Protein AF-W2TKI2-F1 (afdb_monomer_lite)

InterPro domains:
  IPR017961 DNA polymerase, Y-family, little finger domain [PF11799] (22-71)
  IPR036775 DNA polymerase, Y-family, little finger domain superfamily [G3DSA:3.30.1490.100] (1-73)

Secondary structure (DSSP, 8-state):
-EE-TTS-SSPPSSSSS-SEE--------SS----HHHHHHHHHHHHHHH---GGGB--------S---HHHHHHHHHHHTTTTTS------------------------SSSSGGG-S-----------SPP-BTTB--HHHHHHHHHHHHHS---HHHHHHHHHHHHHHHHTT-HHHHHHHHHHHHHHHHHS-SS-S-THHHHHHHHHHHHHHHHHHHHHSS--HHHHHHHHS--

Organism: Necator americanus (NCBI:txid51031)

Structure (mmCIF, N/CA/C/O backbone):
data_AF-W2TKI2-F1
#
_entry.id   AF-W2TKI2-F1
#
loop_
_atom_site.group_PDB
_atom_site.id
_atom_site.type_symbol
_atom_site.label_atom_id
_atom_site.label_alt_id
_atom_site.label_comp_id
_atom_site.label_asym_id
_atom_site.label_entity_id
_atom_site.label_seq_id
_atom_site.pdbx_PDB_ins_code
_atom_site.Cartn_x
_atom_site.Cartn_y
_atom_site.Cartn_z
_atom_site.occupancy
_atom_site.B_iso_or_equiv
_atom_site.auth_seq_id
_atom_site.auth_comp_id
_atom_site.auth_asym_id
_atom_site.auth_atom_id
_atom_site.pdbx_PDB_model_num
ATOM 1 N N . MET A 1 1 ? -15.477 5.736 18.458 1.00 88.38 1 MET A N 1
ATOM 2 C CA . MET A 1 1 ? -16.761 6.394 18.770 1.00 88.38 1 MET A CA 1
ATOM 3 C C . MET A 1 1 ? -17.830 5.331 18.828 1.00 88.38 1 MET A C 1
ATOM 5 O O . MET A 1 1 ? -17.909 4.513 17.912 1.00 88.38 1 MET A O 1
ATOM 9 N N . ILE A 1 2 ? -18.591 5.316 19.911 1.00 91.56 2 ILE A N 1
ATOM 10 C CA . ILE A 1 2 ? -19.679 4.366 20.155 1.00 91.56 2 ILE A CA 1
ATOM 11 C C . ILE A 1 2 ? -20.928 5.194 20.457 1.00 91.56 2 ILE A C 1
ATOM 13 O O . ILE A 1 2 ? -20.795 6.255 21.056 1.00 91.56 2 ILE A O 1
ATOM 17 N N . ARG A 1 3 ? -22.111 4.765 20.012 1.00 91.50 3 ARG A N 1
ATOM 18 C CA . ARG A 1 3 ? -23.383 5.434 20.319 1.00 91.50 3 ARG A CA 1
ATOM 19 C C . ARG A 1 3 ? -23.512 5.601 21.837 1.00 91.50 3 ARG A C 1
ATOM 21 O O . ARG A 1 3 ? -23.299 4.633 22.566 1.00 91.50 3 ARG A O 1
ATOM 28 N N . SER A 1 4 ? -23.868 6.800 22.294 1.00 90.00 4 SER A N 1
ATOM 29 C CA . SER A 1 4 ? -24.161 7.009 23.714 1.00 90.00 4 SER A CA 1
ATOM 30 C C . SER A 1 4 ? -25.380 6.169 24.136 1.00 90.00 4 SER A C 1
ATOM 32 O O . SER A 1 4 ? -26.324 6.062 23.346 1.00 90.00 4 SER A O 1
ATOM 34 N N . PRO A 1 5 ? -25.409 5.556 25.336 1.00 87.88 5 PRO A N 1
ATOM 35 C CA . PRO A 1 5 ? -26.525 4.716 25.778 1.00 87.88 5 PRO A CA 1
ATOM 36 C C . PRO A 1 5 ? -27.890 5.409 25.702 1.00 87.88 5 PRO A C 1
ATOM 38 O O . PRO A 1 5 ? -28.865 4.763 25.314 1.00 87.88 5 PRO A O 1
ATOM 41 N N . ASP A 1 6 ? -27.923 6.711 25.996 1.00 88.06 6 ASP A N 1
ATOM 42 C CA . ASP A 1 6 ? -29.131 7.545 26.023 1.00 88.06 6 ASP A CA 1
ATOM 43 C C . ASP A 1 6 ? -29.566 8.024 24.627 1.00 88.06 6 ASP A C 1
ATOM 45 O O . ASP A 1 6 ? -30.690 8.494 24.437 1.00 88.06 6 ASP A O 1
ATOM 49 N N . ALA A 1 7 ? -28.698 7.878 23.623 1.00 86.00 7 ALA A N 1
ATOM 50 C CA . ALA A 1 7 ? -28.994 8.280 22.258 1.00 86.00 7 ALA A CA 1
ATOM 51 C C . ALA A 1 7 ? -29.873 7.233 21.549 1.00 86.00 7 ALA A C 1
ATOM 53 O O . ALA A 1 7 ? -29.672 6.032 21.725 1.00 86.00 7 ALA A O 1
ATOM 54 N N . PRO A 1 8 ? -30.817 7.627 20.682 1.00 84.00 8 PRO A N 1
ATOM 55 C CA . PRO A 1 8 ? -31.628 6.671 19.933 1.00 84.00 8 PRO A CA 1
ATOM 56 C C . PRO A 1 8 ? -30.766 5.802 19.003 1.00 84.00 8 PRO A C 1
ATOM 58 O O . PRO A 1 8 ? -29.757 6.257 18.459 1.00 84.00 8 PRO A O 1
ATOM 61 N N . VAL A 1 9 ? -31.184 4.545 18.799 1.00 81.31 9 VAL A N 1
ATOM 62 C CA . VAL A 1 9 ? -30.496 3.590 17.906 1.00 81.31 9 VAL A CA 1
ATOM 63 C C . VAL A 1 9 ? -30.399 4.170 16.491 1.00 81.31 9 VAL A C 1
ATOM 65 O O . VAL A 1 9 ? -29.305 4.315 15.943 1.00 81.31 9 VAL A O 1
ATOM 68 N N . GLU A 1 10 ? -31.540 4.595 15.949 1.00 76.38 10 GLU A N 1
ATOM 69 C CA . GLU A 1 10 ? -31.636 5.314 14.681 1.00 76.38 10 GLU A CA 1
ATOM 70 C C . GLU A 1 10 ? -31.552 6.820 14.934 1.00 76.38 10 GLU A C 1
ATOM 72 O O . GLU A 1 10 ? -32.406 7.413 15.597 1.00 76.38 10 GLU A O 1
ATOM 77 N N . THR A 1 11 ? -30.509 7.459 14.412 1.00 67.56 11 THR A N 1
ATOM 78 C CA . THR A 1 11 ? -30.312 8.898 14.606 1.00 67.56 11 THR A CA 1
ATOM 79 C C . THR A 1 11 ? -31.316 9.693 13.775 1.00 67.56 11 THR A C 1
ATOM 81 O O . THR A 1 11 ? -31.402 9.446 12.566 1.00 67.56 11 THR A O 1
ATOM 84 N N . PRO A 1 12 ? -32.029 10.681 14.351 1.00 65.69 12 PRO A N 1
ATOM 85 C CA . PRO A 1 12 ? -32.879 11.569 13.569 1.00 65.69 12 PRO A CA 1
ATOM 86 C C . PRO A 1 12 ? -32.017 12.262 12.509 1.00 65.69 12 PRO A C 1
ATOM 88 O O . PRO A 1 12 ? -30.938 12.773 12.803 1.00 65.69 12 PRO A O 1
ATOM 91 N N . LYS A 1 13 ? -32.455 12.197 11.249 1.00 62.62 13 LYS A N 1
ATOM 92 C CA . LYS A 1 13 ? -31.688 12.625 10.071 1.00 62.62 13 LYS A CA 1
ATOM 93 C C . LYS A 1 13 ? -31.392 14.133 10.078 1.00 62.62 13 LYS A C 1
ATOM 95 O O . LYS A 1 13 ? -32.054 14.858 9.357 1.00 62.62 13 LYS A O 1
ATOM 100 N N . TYR A 1 14 ? -30.378 14.592 10.812 1.00 49.69 14 TYR A N 1
ATOM 101 C CA . TYR A 1 14 ? -29.720 15.890 10.613 1.00 49.69 14 TYR A CA 1
ATOM 102 C C . TYR A 1 14 ? -28.243 15.806 11.069 1.00 49.69 14 TYR A C 1
ATOM 104 O O . TYR A 1 14 ? -27.961 15.716 12.256 1.00 49.69 14 TYR A O 1
ATOM 112 N N . LEU A 1 15 ? -27.306 15.855 10.105 1.00 55.28 15 LEU A N 1
ATOM 113 C CA . LEU A 1 15 ? -25.848 16.097 10.259 1.00 55.28 15 LEU A CA 1
ATOM 114 C C . LEU A 1 15 ? -24.890 14.973 10.725 1.00 55.28 15 LEU A C 1
ATOM 116 O O . LEU A 1 15 ? -23.732 15.254 11.017 1.00 55.28 15 LEU A O 1
ATOM 120 N N . GLY A 1 16 ? -25.269 13.697 10.646 1.00 68.69 16 GLY A N 1
ATOM 121 C CA . GLY A 1 16 ? -24.286 12.603 10.692 1.00 68.69 16 GLY A CA 1
ATOM 122 C C . GLY A 1 16 ? -23.921 12.101 12.095 1.00 68.69 16 GLY A C 1
ATOM 123 O O . GLY A 1 16 ? -24.082 12.789 13.096 1.00 68.69 16 GLY A O 1
ATOM 124 N N . HIS A 1 17 ? -23.500 10.834 12.129 1.00 73.00 17 HIS A N 1
ATOM 125 C CA . HIS A 1 17 ? -23.075 9.946 13.230 1.00 73.00 17 HIS A CA 1
ATOM 126 C C . HIS A 1 17 ? -23.858 9.874 14.561 1.00 73.00 17 HIS A C 1
ATOM 128 O O . HIS A 1 17 ? -23.753 8.835 15.209 1.00 73.00 17 HIS A O 1
ATOM 134 N N . GLY A 1 18 ? -24.700 10.842 14.934 1.00 81.50 18 GLY A N 1
ATOM 135 C CA . GLY A 1 18 ? -25.415 10.864 16.218 1.00 81.50 18 GLY A CA 1
ATOM 136 C C . GLY A 1 18 ? -24.550 11.223 17.422 1.00 81.50 18 GLY A C 1
ATOM 137 O O . GLY A 1 18 ? -23.349 11.447 17.298 1.00 81.50 18 GLY A O 1
ATOM 138 N N . GLU A 1 19 ? -25.173 11.257 18.599 1.00 86.50 19 GLU A N 1
ATOM 139 C CA . GLU A 1 19 ? -24.467 11.427 19.869 1.00 86.50 19 GLU A CA 1
ATOM 140 C C . GLU A 1 19 ? -23.649 10.170 20.199 1.00 86.50 19 GLU A C 1
ATOM 142 O O . GLU A 1 19 ? -24.153 9.040 20.186 1.00 86.50 19 GLU A O 1
ATOM 147 N N . CYS A 1 20 ? -22.356 10.376 20.441 1.00 89.69 20 CYS A N 1
ATOM 148 C CA . CYS A 1 20 ? -21.377 9.313 20.599 1.00 89.69 20 CYS A CA 1
ATOM 149 C C . CYS A 1 20 ? -20.468 9.571 21.797 1.00 89.69 20 CYS A C 1
ATOM 151 O O . CYS A 1 20 ? -19.973 10.681 21.975 1.00 89.69 20 CYS A O 1
ATOM 153 N N . ASP A 1 21 ? -20.111 8.499 22.494 1.00 90.75 21 ASP A N 1
ATOM 154 C CA . ASP A 1 21 ? -19.038 8.488 23.473 1.00 90.75 21 ASP A CA 1
ATOM 155 C C . ASP A 1 21 ? -17.702 8.105 22.817 1.00 90.75 21 ASP A C 1
ATOM 157 O O . ASP A 1 21 ? -17.602 7.242 21.925 1.00 90.75 21 ASP A O 1
ATOM 161 N N . ALA A 1 22 ? -16.630 8.745 23.279 1.00 91.44 22 ALA A N 1
ATOM 162 C CA . ALA A 1 22 ? -15.270 8.401 22.896 1.00 91.44 22 ALA A CA 1
ATOM 163 C C . ALA A 1 22 ? -14.712 7.338 23.851 1.00 91.44 22 ALA A C 1
ATOM 165 O O . ALA A 1 22 ? -14.571 7.565 25.048 1.00 91.44 22 ALA A O 1
ATOM 166 N N . GLN A 1 23 ? -14.338 6.185 23.301 1.00 91.31 23 GLN A N 1
ATOM 167 C CA . GLN A 1 23 ? -13.584 5.161 24.017 1.00 91.31 23 GLN A CA 1
ATOM 168 C C . GLN A 1 23 ? -12.270 4.903 23.288 1.00 91.31 23 GLN A C 1
ATOM 170 O O . GLN A 1 23 ? -12.242 4.801 22.059 1.00 91.31 23 GLN A O 1
ATOM 175 N N . SER A 1 24 ? -11.184 4.792 24.048 1.00 93.38 24 SER A N 1
ATOM 176 C CA . SER A 1 24 ? -9.850 4.528 23.521 1.00 93.38 24 SER A CA 1
ATOM 177 C C . SER A 1 24 ? -9.118 3.496 24.379 1.00 93.38 24 SER A C 1
ATOM 179 O O . SER A 1 24 ? -9.263 3.433 25.602 1.00 93.38 24 SER A O 1
ATOM 181 N N . LYS A 1 25 ? -8.325 2.652 23.717 1.00 92.75 25 LYS A N 1
ATOM 182 C CA . LYS A 1 25 ? -7.346 1.755 24.335 1.00 92.75 25 LYS A CA 1
ATOM 183 C C . LYS A 1 25 ? -6.049 1.865 23.553 1.00 92.75 25 LYS A C 1
ATOM 185 O O . LYS A 1 25 ? -6.062 2.112 22.350 1.00 92.75 25 LYS A O 1
ATOM 190 N N . SER A 1 26 ? -4.940 1.657 24.240 1.00 93.38 26 SER A N 1
ATOM 191 C CA . SER A 1 26 ? -3.607 1.665 23.652 1.00 93.38 26 SER A CA 1
ATOM 192 C C . SER A 1 26 ? -2.840 0.417 24.075 1.00 93.38 26 SER A C 1
ATOM 194 O O . SER A 1 26 ? -3.121 -0.194 25.108 1.00 93.38 26 SER A O 1
ATOM 196 N N . ALA A 1 27 ? -1.877 0.027 23.247 1.00 91.44 27 ALA A N 1
ATOM 197 C CA . ALA A 1 27 ? -0.881 -0.986 23.557 1.00 91.44 27 ALA A CA 1
ATOM 198 C C . ALA A 1 27 ? 0.496 -0.432 23.196 1.00 91.44 27 ALA A C 1
ATOM 200 O O . ALA A 1 27 ? 0.643 0.285 22.205 1.00 91.44 27 ALA A O 1
ATOM 201 N N . SER A 1 28 ? 1.492 -0.777 24.004 1.00 89.19 28 SER A N 1
ATOM 202 C CA . SER A 1 28 ? 2.891 -0.530 23.676 1.00 89.19 28 SER A CA 1
ATOM 203 C C . SER A 1 28 ? 3.422 -1.686 22.837 1.00 89.19 28 SER A C 1
ATOM 205 O O . SER A 1 28 ? 3.100 -2.843 23.103 1.00 89.19 28 SER A O 1
ATOM 207 N N . LEU A 1 29 ? 4.236 -1.358 21.840 1.00 84.56 29 LEU A N 1
ATOM 208 C CA . LEU A 1 29 ? 5.027 -2.315 21.077 1.00 84.56 29 LEU A CA 1
ATOM 209 C C . LEU A 1 29 ? 6.469 -2.272 21.581 1.00 84.56 29 LEU A C 1
ATOM 211 O O . LEU A 1 29 ? 6.995 -1.184 21.826 1.00 84.56 29 LEU A O 1
ATOM 215 N N . ASP A 1 30 ? 7.100 -3.437 21.710 1.00 81.06 30 ASP A N 1
ATOM 216 C CA . ASP A 1 30 ? 8.477 -3.549 22.212 1.00 81.06 30 ASP A CA 1
ATOM 217 C C . ASP A 1 30 ? 9.501 -2.975 21.227 1.00 81.06 30 ASP A C 1
ATOM 219 O O . ASP A 1 30 ? 10.538 -2.438 21.618 1.00 81.06 30 ASP A O 1
ATOM 223 N N . GLN A 1 31 ? 9.192 -3.061 19.935 1.00 76.50 31 GLN A N 1
ATOM 224 C CA . GLN A 1 31 ? 10.013 -2.545 18.852 1.00 76.50 31 GLN A CA 1
ATOM 225 C C . GLN A 1 31 ? 9.161 -1.715 17.895 1.00 76.50 31 GLN A C 1
ATOM 227 O O . GLN A 1 31 ? 7.973 -1.982 17.693 1.00 76.50 31 GLN A O 1
ATOM 232 N N . ALA A 1 32 ? 9.781 -0.702 17.290 1.00 80.31 32 ALA A N 1
ATOM 233 C CA . ALA A 1 32 ? 9.147 0.017 16.200 1.00 80.31 32 ALA A CA 1
ATOM 234 C C . ALA A 1 32 ? 8.900 -0.940 15.030 1.00 80.31 32 ALA A C 1
ATOM 236 O O . ALA A 1 32 ? 9.767 -1.736 14.679 1.00 80.31 32 ALA A O 1
ATOM 237 N N . THR A 1 33 ? 7.719 -0.856 14.426 1.00 80.25 33 THR A N 1
ATOM 238 C CA . THR A 1 33 ? 7.323 -1.747 13.338 1.00 80.25 33 THR A CA 1
ATOM 239 C C . THR A 1 33 ? 6.626 -0.967 12.236 1.00 80.25 33 THR A C 1
ATOM 241 O O . THR A 1 33 ? 5.873 -0.031 12.505 1.00 80.25 33 THR A O 1
ATOM 244 N N . CYS A 1 34 ? 6.872 -1.371 10.994 1.00 77.69 34 CYS A N 1
ATOM 245 C CA . CYS A 1 34 ? 6.072 -0.993 9.832 1.00 77.69 34 CYS A CA 1
ATOM 246 C C . CYS A 1 34 ? 5.327 -2.201 9.235 1.00 77.69 34 CYS A C 1
ATOM 248 O O . CYS A 1 34 ? 4.711 -2.084 8.177 1.00 77.69 34 CYS A O 1
ATOM 250 N N . SER A 1 35 ? 5.316 -3.342 9.943 1.00 74.56 35 SER A N 1
ATOM 251 C CA . SER A 1 35 ? 4.571 -4.527 9.527 1.00 74.56 35 SER A CA 1
ATOM 252 C C . SER A 1 35 ? 3.071 -4.298 9.665 1.00 74.56 35 SER A C 1
ATOM 254 O O . SER A 1 35 ? 2.545 -4.132 10.771 1.00 74.56 35 SER A O 1
ATOM 256 N N . ALA A 1 36 ? 2.366 -4.342 8.534 1.00 78.50 36 ALA A N 1
ATOM 257 C CA . ALA A 1 36 ? 0.918 -4.178 8.501 1.00 78.50 36 ALA A CA 1
ATOM 258 C C . ALA A 1 36 ? 0.213 -5.280 9.306 1.00 78.50 36 ALA A C 1
ATOM 260 O O . ALA A 1 36 ? -0.779 -5.011 9.980 1.00 78.50 36 ALA A O 1
ATOM 261 N N . GLN A 1 37 ? 0.757 -6.501 9.290 1.00 76.12 37 GLN A N 1
ATOM 262 C CA . GLN A 1 37 ? 0.210 -7.636 10.034 1.00 76.12 37 GLN A CA 1
ATOM 263 C C . GLN A 1 37 ? 0.289 -7.415 11.549 1.00 76.12 37 GLN A C 1
ATOM 265 O O . GLN A 1 37 ? -0.704 -7.613 12.245 1.00 76.12 37 GLN A O 1
ATOM 270 N N . VAL A 1 38 ? 1.436 -6.948 12.058 1.00 81.81 38 VAL A N 1
ATOM 271 C CA . VAL A 1 38 ? 1.616 -6.672 13.494 1.00 81.81 38 VAL A CA 1
ATOM 272 C C . VAL A 1 38 ? 0.696 -5.537 13.945 1.00 81.81 38 VAL A C 1
ATOM 274 O O . VAL A 1 38 ? 0.037 -5.646 14.979 1.00 81.81 38 VAL A O 1
ATOM 277 N N . ILE A 1 39 ? 0.605 -4.462 13.155 1.00 88.88 39 ILE A N 1
ATOM 278 C CA . ILE A 1 39 ? -0.279 -3.327 13.451 1.00 88.88 39 ILE A CA 1
ATOM 279 C C . ILE A 1 39 ? -1.746 -3.778 13.465 1.00 88.88 39 ILE A C 1
ATOM 281 O O . ILE A 1 39 ? -2.482 -3.427 14.388 1.00 88.88 39 ILE A O 1
ATOM 285 N N . ALA A 1 40 ? -2.164 -4.582 12.483 1.00 87.50 40 ALA A N 1
ATOM 286 C CA . ALA A 1 40 ? -3.525 -5.101 12.392 1.00 87.50 40 ALA A CA 1
ATOM 287 C C . ALA A 1 40 ? -3.876 -6.020 13.571 1.00 87.50 40 ALA A C 1
ATOM 289 O O . ALA A 1 40 ? -4.937 -5.858 14.173 1.00 87.50 40 ALA A O 1
ATOM 290 N N . ASP A 1 41 ? -2.982 -6.938 13.944 1.00 87.81 41 ASP A N 1
ATOM 291 C CA . ASP A 1 41 ? -3.189 -7.851 15.071 1.00 87.81 41 ASP A CA 1
ATOM 292 C C . ASP A 1 41 ? -3.333 -7.087 16.397 1.00 87.81 41 ASP A C 1
ATOM 294 O O . ASP A 1 41 ? -4.250 -7.338 17.182 1.00 87.81 41 ASP A O 1
ATOM 298 N N . VAL A 1 42 ? -2.493 -6.074 16.630 1.00 91.81 42 VAL A N 1
ATOM 299 C CA . VAL A 1 42 ? -2.615 -5.223 17.822 1.00 91.81 42 VAL A CA 1
ATOM 300 C C . VAL A 1 42 ? -3.895 -4.394 17.800 1.00 91.81 42 VAL A C 1
ATOM 302 O O . VAL A 1 42 ? -4.584 -4.330 18.820 1.00 91.81 42 VAL A O 1
ATOM 305 N N . ALA A 1 43 ? -4.255 -3.795 16.664 1.00 93.50 43 ALA A N 1
ATOM 306 C CA . ALA A 1 43 ? -5.500 -3.043 16.535 1.00 93.50 43 ALA A CA 1
ATOM 307 C C . ALA A 1 43 ? -6.723 -3.930 16.822 1.00 93.50 43 ALA A C 1
ATOM 309 O O . ALA A 1 43 ? -7.611 -3.529 17.578 1.00 93.50 43 ALA A O 1
ATOM 310 N N . LEU A 1 44 ? -6.737 -5.161 16.304 1.00 94.00 44 LEU A N 1
ATOM 311 C CA . LEU A 1 44 ? -7.814 -6.118 16.538 1.00 94.00 44 LEU A CA 1
ATOM 312 C C . LEU A 1 44 ? -7.867 -6.567 18.004 1.00 94.00 44 LEU A C 1
ATOM 314 O O . LEU A 1 44 ? -8.944 -6.592 18.596 1.00 94.00 44 LEU A O 1
ATOM 318 N N . LYS A 1 45 ? -6.716 -6.841 18.631 1.00 94.12 45 LYS A N 1
ATOM 319 C CA . LYS A 1 45 ? -6.621 -7.140 20.073 1.00 94.12 45 LYS A CA 1
ATOM 320 C C . LYS A 1 45 ? -7.121 -5.988 20.945 1.00 94.12 45 LYS A C 1
ATOM 322 O O . LYS A 1 45 ? -7.727 -6.221 21.988 1.00 94.12 45 LYS A O 1
ATOM 327 N N . LEU A 1 46 ? -6.864 -4.740 20.559 1.00 95.06 46 LEU A N 1
ATOM 328 C CA . LEU A 1 46 ? -7.380 -3.573 21.276 1.00 95.06 46 LEU A CA 1
ATOM 329 C C . LEU A 1 46 ? -8.889 -3.413 21.083 1.00 95.06 46 LEU A C 1
ATOM 331 O O . LEU A 1 46 ? -9.589 -3.114 22.049 1.00 95.06 46 LEU A O 1
ATOM 335 N N . PHE A 1 47 ? -9.394 -3.663 19.875 1.00 94.00 47 PHE A N 1
ATOM 336 C CA . PHE A 1 47 ? -10.823 -3.625 19.576 1.00 94.00 47 PHE A CA 1
ATOM 337 C C . PHE A 1 47 ? -11.605 -4.691 20.355 1.00 94.00 47 PHE A C 1
ATOM 339 O O . PHE A 1 47 ? -12.631 -4.385 20.959 1.00 94.00 47 PHE A O 1
ATOM 346 N N . THR A 1 48 ? -11.092 -5.922 20.436 1.00 93.44 48 THR A N 1
ATOM 347 C CA . THR A 1 48 ? -11.724 -6.983 21.237 1.00 93.44 48 THR A CA 1
ATOM 348 C C . THR A 1 48 ? -11.700 -6.669 22.732 1.00 93.44 48 THR A C 1
ATOM 350 O O . THR A 1 48 ? -12.683 -6.921 23.420 1.00 93.44 48 THR A O 1
ATOM 353 N N . ARG A 1 49 ? -10.626 -6.047 23.239 1.00 92.69 49 ARG A N 1
ATOM 354 C CA . ARG A 1 49 ? -10.535 -5.578 24.637 1.00 92.69 49 ARG A CA 1
ATOM 355 C C . ARG A 1 49 ? -11.436 -4.388 24.955 1.00 92.69 49 ARG A C 1
ATOM 357 O O . ARG A 1 49 ? -11.814 -4.227 26.111 1.00 92.69 49 ARG A O 1
ATOM 364 N N . LEU A 1 50 ? -11.729 -3.530 23.976 1.00 92.81 50 LEU A N 1
ATOM 365 C CA . LEU A 1 50 ? -12.752 -2.490 24.119 1.00 92.81 50 LEU A CA 1
ATOM 366 C C . LEU A 1 50 ? -14.138 -3.114 24.316 1.00 92.81 50 LEU A C 1
ATOM 368 O O . LEU A 1 50 ? -14.954 -2.536 25.022 1.00 92.81 50 LEU A O 1
ATOM 372 N N . GLY A 1 51 ? -14.381 -4.284 23.715 1.00 91.94 51 GLY A N 1
ATOM 373 C CA . GLY A 1 51 ? -15.640 -5.017 23.826 1.00 91.94 51 GLY A CA 1
ATOM 374 C C . GLY A 1 51 ? -16.882 -4.192 23.467 1.00 91.94 51 GLY A C 1
ATOM 375 O O . GLY A 1 51 ? -17.857 -4.260 24.215 1.00 91.94 51 GLY A O 1
ATOM 376 N N . PRO A 1 52 ? -16.879 -3.386 22.383 1.00 91.31 52 PRO A N 1
ATOM 377 C CA . PRO A 1 52 ? -18.037 -2.571 22.054 1.00 91.31 52 PRO A CA 1
ATOM 378 C C . PRO A 1 52 ? -19.196 -3.446 21.569 1.00 91.31 52 PRO A C 1
ATOM 380 O O . PRO A 1 52 ? -18.998 -4.471 20.912 1.00 91.31 52 PRO A O 1
ATOM 383 N N . VAL A 1 53 ? -20.424 -2.991 21.807 1.00 92.69 53 VAL A N 1
ATOM 384 C CA . VAL A 1 53 ? -21.593 -3.534 21.111 1.00 92.69 53 VAL A CA 1
ATOM 385 C C . VAL A 1 53 ? -21.475 -3.143 19.639 1.00 92.69 53 VAL A C 1
ATOM 387 O O . VAL A 1 53 ? -21.455 -1.961 19.309 1.00 92.69 53 VAL A O 1
ATOM 390 N N . ILE A 1 54 ? -21.371 -4.132 18.747 1.00 92.50 54 ILE A N 1
ATOM 391 C CA . ILE A 1 54 ? -21.049 -3.901 17.328 1.00 92.50 54 ILE A CA 1
ATOM 392 C C . ILE A 1 54 ? -22.060 -2.971 16.644 1.00 92.50 54 ILE A C 1
ATOM 394 O O . ILE A 1 54 ? -21.655 -2.098 15.881 1.00 92.50 54 ILE A O 1
ATOM 398 N N . ALA A 1 55 ? -23.350 -3.101 16.967 1.00 90.38 55 ALA A N 1
ATOM 399 C CA . ALA A 1 55 ? -24.411 -2.240 16.434 1.00 90.38 55 ALA A CA 1
ATOM 400 C C . ALA A 1 55 ? -24.256 -0.757 16.825 1.00 90.38 55 ALA A C 1
ATOM 402 O O . ALA A 1 55 ? -24.762 0.122 16.132 1.00 90.38 55 ALA A O 1
ATOM 403 N N . ASP A 1 56 ? -23.526 -0.477 17.905 1.00 91.88 56 ASP A N 1
ATOM 404 C CA . ASP A 1 56 ? -23.313 0.872 18.420 1.00 91.88 56 ASP A CA 1
ATOM 405 C C . ASP A 1 56 ? -21.991 1.486 17.945 1.00 91.88 56 ASP A C 1
ATOM 407 O O . ASP A 1 56 ? -21.715 2.646 18.245 1.00 91.88 56 ASP A O 1
ATOM 411 N N . VAL A 1 57 ? -21.157 0.763 17.192 1.00 92.12 57 VAL A N 1
ATOM 412 C CA . VAL A 1 57 ? -19.893 1.306 16.680 1.00 92.12 57 VAL A CA 1
ATOM 413 C C . VAL A 1 57 ? -20.173 2.349 15.597 1.00 92.12 57 VAL A C 1
ATOM 415 O O . VAL A 1 57 ? -20.713 2.045 14.539 1.00 92.12 57 VAL A O 1
ATOM 418 N N . ARG A 1 58 ? -19.751 3.593 15.843 1.00 89.75 58 ARG A N 1
ATOM 419 C CA . ARG A 1 58 ? -19.937 4.731 14.921 1.00 89.75 58 ARG A CA 1
ATOM 420 C C . ARG A 1 58 ? -18.673 5.092 14.149 1.00 89.75 58 ARG A C 1
ATOM 422 O O . ARG A 1 58 ? -18.746 5.696 13.086 1.00 89.75 58 ARG A O 1
ATOM 429 N N . GLY A 1 59 ? -17.506 4.727 14.677 1.00 89.62 59 GLY A N 1
ATOM 430 C CA . GLY A 1 59 ? -16.230 4.946 14.003 1.00 89.62 59 GLY A CA 1
ATOM 431 C C . GLY A 1 59 ? -15.043 4.417 14.796 1.00 89.62 59 GLY A C 1
ATOM 432 O O . GLY A 1 59 ? -15.041 4.452 16.032 1.00 89.62 59 GLY A O 1
ATOM 433 N N . ILE A 1 60 ? -14.025 3.954 14.075 1.00 91.69 60 ILE A N 1
ATOM 434 C CA . ILE A 1 60 ? -12.776 3.425 14.626 1.00 91.69 60 ILE A CA 1
ATOM 435 C C . ILE A 1 60 ? -11.630 4.271 14.077 1.00 91.69 60 ILE A C 1
ATOM 437 O O . ILE A 1 60 ? -11.529 4.474 12.871 1.00 91.69 60 ILE A O 1
ATOM 441 N N . GLY A 1 61 ? -10.771 4.758 14.969 1.00 91.38 61 GLY A N 1
ATOM 442 C CA . GLY A 1 61 ? -9.528 5.434 14.615 1.00 91.38 61 GLY A CA 1
ATOM 443 C C . GLY A 1 61 ? -8.350 4.684 15.218 1.00 91.38 61 GLY A C 1
ATOM 444 O O . GLY A 1 61 ? -8.407 4.287 16.382 1.00 91.38 61 GLY A O 1
ATOM 445 N N . VAL A 1 62 ? -7.292 4.490 14.432 1.00 91.50 62 VAL A N 1
ATOM 446 C CA . VAL A 1 62 ? -6.024 3.921 14.899 1.00 91.50 62 VAL A CA 1
ATOM 447 C C . VAL A 1 62 ? -4.972 5.014 14.838 1.00 91.50 62 VAL A C 1
ATOM 449 O O . VAL A 1 62 ? -4.779 5.638 13.798 1.00 91.50 62 VAL A O 1
ATOM 452 N N . GLN A 1 63 ? -4.293 5.241 15.957 1.00 91.69 63 GLN A N 1
ATOM 453 C CA . GLN A 1 63 ? -3.215 6.212 16.056 1.00 91.69 63 GLN A CA 1
ATOM 454 C C . GLN A 1 63 ? -1.923 5.498 16.446 1.00 91.69 63 GLN A C 1
ATOM 456 O O . GLN A 1 63 ? -1.844 4.870 17.502 1.00 91.69 63 GLN A O 1
ATOM 461 N N . CYS A 1 64 ? -0.899 5.632 15.608 1.00 90.38 64 CYS A N 1
ATOM 462 C CA . CYS A 1 64 ? 0.455 5.187 15.913 1.00 90.38 64 CYS A CA 1
ATOM 463 C C . CYS A 1 64 ? 1.264 6.372 16.456 1.00 90.38 64 CYS A C 1
ATOM 465 O O . CYS A 1 64 ? 1.240 7.463 15.889 1.00 90.38 64 CYS A O 1
ATOM 467 N N . GLY A 1 65 ? 1.974 6.166 17.564 1.00 88.56 65 GLY A N 1
ATOM 468 C CA . GLY A 1 65 ? 2.851 7.167 18.176 1.00 88.56 65 GLY A CA 1
ATOM 469 C C . GLY A 1 65 ? 4.289 6.664 18.279 1.00 88.56 65 GLY A C 1
ATOM 470 O O . GLY A 1 65 ? 4.545 5.482 18.066 1.00 88.56 65 GLY A O 1
ATOM 471 N N . ARG A 1 66 ? 5.222 7.556 18.643 1.00 86.94 66 ARG A N 1
ATOM 472 C CA . ARG A 1 66 ? 6.660 7.239 18.806 1.00 86.94 66 ARG A CA 1
ATOM 473 C C . ARG A 1 66 ? 7.282 6.603 17.553 1.00 86.94 66 ARG A C 1
ATOM 475 O O . ARG A 1 66 ? 7.997 5.607 17.637 1.00 86.94 66 ARG A O 1
ATOM 482 N N . LEU A 1 67 ? 6.985 7.190 16.396 1.00 86.50 67 LEU A N 1
ATOM 483 C CA . LEU A 1 67 ? 7.535 6.762 15.113 1.00 86.50 67 LEU A CA 1
ATOM 484 C C . LEU A 1 67 ? 9.054 6.979 15.085 1.00 86.50 67 LEU A C 1
ATOM 486 O O . LEU A 1 67 ? 9.566 7.933 15.673 1.00 86.50 67 LEU A O 1
ATOM 490 N N . VAL A 1 68 ? 9.762 6.093 14.394 1.00 79.31 68 VAL A N 1
ATOM 491 C CA . VAL A 1 68 ? 11.207 6.190 14.165 1.00 79.31 68 VAL A CA 1
ATOM 492 C C . VAL A 1 68 ? 11.481 6.124 12.671 1.00 79.31 68 VAL A C 1
ATOM 494 O O . VAL A 1 68 ? 10.712 5.527 11.918 1.00 79.31 68 VAL A O 1
ATOM 497 N N . ILE A 1 69 ? 12.592 6.720 12.251 1.00 77.94 69 ILE A N 1
ATOM 498 C CA . ILE A 1 69 ? 13.084 6.579 10.884 1.00 77.94 69 ILE A CA 1
ATOM 499 C C . ILE A 1 69 ? 13.645 5.160 10.737 1.00 77.94 69 ILE A C 1
ATOM 501 O O . ILE A 1 69 ? 14.327 4.667 11.637 1.00 77.94 69 ILE A O 1
ATOM 505 N N . LEU A 1 70 ? 13.359 4.495 9.616 1.00 68.00 70 LEU A N 1
ATOM 506 C CA . LEU A 1 70 ? 13.772 3.105 9.376 1.00 68.00 70 LEU A CA 1
ATOM 507 C C . LEU A 1 70 ? 15.287 2.902 9.537 1.00 68.00 70 LEU A C 1
ATOM 509 O O . LEU A 1 70 ? 15.700 1.955 10.203 1.00 68.00 70 LEU A O 1
ATOM 513 N N . SER A 1 71 ? 16.098 3.849 9.056 1.00 65.25 71 SER A N 1
ATOM 514 C CA . SER A 1 71 ? 17.560 3.840 9.226 1.00 65.25 71 SER A CA 1
ATOM 515 C C . SER A 1 71 ? 18.004 3.812 10.694 1.00 65.25 71 SER A C 1
ATOM 517 O O . SER A 1 71 ? 19.051 3.268 11.034 1.00 65.25 71 SER A O 1
ATOM 519 N N . ASP A 1 72 ? 17.211 4.391 11.598 1.00 62.72 72 ASP A N 1
ATOM 520 C CA . ASP A 1 72 ? 17.518 4.426 13.030 1.00 62.72 72 ASP A CA 1
ATOM 521 C C . ASP A 1 72 ? 16.977 3.200 13.775 1.00 62.72 72 ASP A C 1
ATOM 523 O O . ASP A 1 72 ? 17.505 2.837 14.832 1.00 62.72 72 ASP A O 1
ATOM 527 N N . ALA A 1 73 ? 15.946 2.543 13.234 1.00 57.19 73 ALA A N 1
ATOM 528 C CA . ALA A 1 73 ? 15.426 1.282 13.757 1.00 57.19 73 ALA A CA 1
ATOM 529 C C . ALA A 1 73 ? 16.424 0.132 13.537 1.00 57.19 73 ALA A C 1
ATOM 531 O O . ALA A 1 73 ? 16.692 -0.628 14.472 1.00 57.19 73 ALA A O 1
ATOM 532 N N . GLU A 1 74 ? 17.042 0.065 12.352 1.00 56.38 74 GLU A N 1
ATOM 533 C CA . GLU A 1 74 ? 18.069 -0.933 12.016 1.00 56.38 74 GLU A CA 1
ATOM 534 C C . GLU A 1 74 ? 19.287 -0.824 12.957 1.00 56.38 74 GLU A C 1
ATOM 536 O O . GLU A 1 74 ? 19.767 -1.828 13.489 1.0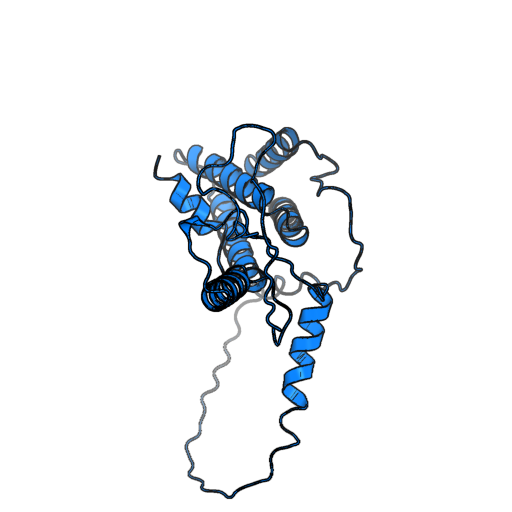0 56.38 74 GLU A O 1
ATOM 541 N N . ARG A 1 75 ? 19.707 0.404 13.304 1.00 50.41 75 ARG A N 1
ATOM 542 C CA . ARG A 1 75 ? 20.803 0.656 14.261 1.00 50.41 75 ARG A CA 1
ATOM 543 C C . ARG A 1 75 ? 20.504 0.217 15.700 1.00 50.41 75 ARG A C 1
ATOM 545 O O . ARG A 1 75 ? 21.428 -0.128 16.440 1.00 50.41 75 ARG A O 1
ATOM 552 N N . LYS A 1 76 ? 19.237 0.240 16.133 1.00 48.84 76 LYS A N 1
ATOM 553 C CA . LYS A 1 76 ? 18.841 -0.159 17.499 1.00 48.84 76 LYS A CA 1
ATOM 554 C C . LYS A 1 76 ? 18.668 -1.669 17.646 1.00 48.84 76 LYS A C 1
ATOM 556 O O . LYS A 1 76 ? 19.029 -2.197 18.699 1.00 48.84 76 LYS A O 1
ATOM 561 N N . SER A 1 77 ? 18.194 -2.359 16.605 1.00 48.97 77 SER A N 1
ATOM 562 C CA . SER A 1 77 ? 18.052 -3.821 16.620 1.00 48.97 77 SER A CA 1
ATOM 563 C C . SER A 1 77 ? 19.401 -4.503 16.888 1.00 48.97 77 SER A C 1
ATOM 565 O O . SER A 1 77 ? 19.497 -5.328 17.795 1.00 48.97 77 SER A O 1
ATOM 567 N N . ALA A 1 78 ? 20.474 -4.039 16.234 1.00 46.56 78 ALA A N 1
ATOM 568 C CA . ALA A 1 78 ? 21.830 -4.579 16.387 1.00 46.56 78 ALA A CA 1
ATOM 569 C C . ALA A 1 78 ? 22.482 -4.338 17.768 1.00 46.56 78 ALA A C 1
ATOM 571 O O . ALA A 1 78 ? 23.394 -5.064 18.157 1.00 46.56 78 ALA A O 1
ATOM 572 N N . LYS A 1 79 ? 22.037 -3.333 18.539 1.00 42.25 79 LYS A N 1
ATOM 573 C CA . LYS A 1 79 ? 22.577 -3.042 19.885 1.00 42.25 79 LYS A CA 1
ATOM 574 C C . LYS A 1 79 ? 21.804 -3.717 21.020 1.00 42.25 79 LYS A C 1
ATOM 576 O O . LYS A 1 79 ? 22.327 -3.814 22.130 1.00 42.25 79 LYS A O 1
ATOM 581 N N . SER A 1 80 ? 20.575 -4.170 20.767 1.00 43.59 80 SER A N 1
ATOM 582 C CA . SER A 1 80 ? 19.692 -4.713 21.809 1.00 43.59 80 SER A CA 1
ATOM 583 C C . SER A 1 80 ? 19.970 -6.178 22.176 1.00 43.59 80 SER A C 1
ATOM 585 O O . SER A 1 80 ? 19.653 -6.594 23.291 1.00 43.59 80 SER A O 1
ATOM 587 N N . GLU A 1 81 ? 20.648 -6.938 21.311 1.00 43.09 81 GLU A N 1
ATOM 588 C CA . GLU A 1 81 ? 20.994 -8.343 21.584 1.00 43.09 81 GLU A CA 1
ATOM 589 C C . GLU A 1 81 ? 22.185 -8.511 22.549 1.00 43.09 81 GLU A C 1
ATOM 591 O O . GLU A 1 81 ? 22.352 -9.570 23.157 1.00 43.09 81 GLU A O 1
ATOM 596 N N . SER A 1 82 ? 22.988 -7.461 22.755 1.00 50.34 82 SER A N 1
ATOM 597 C CA . SER A 1 82 ? 24.272 -7.556 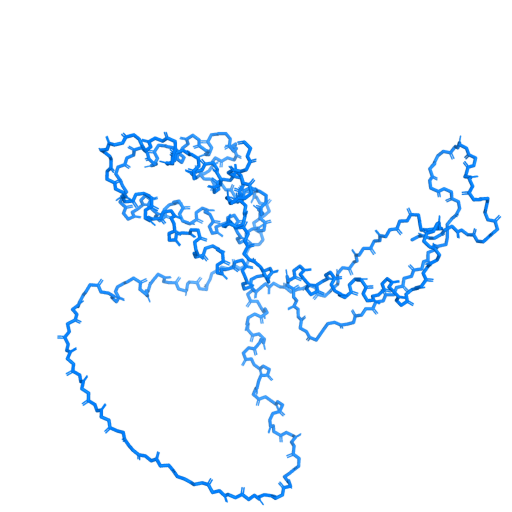23.471 1.00 50.34 82 SER A CA 1
ATOM 598 C C . SER A 1 82 ? 24.200 -7.243 24.970 1.00 50.34 82 SER A C 1
ATOM 600 O O . SER A 1 82 ? 25.112 -7.607 25.707 1.00 50.34 82 SER A O 1
ATOM 602 N N . ILE A 1 83 ? 23.142 -6.579 25.454 1.00 50.47 83 ILE A N 1
ATOM 603 C CA . ILE A 1 83 ? 23.088 -6.076 26.846 1.00 50.47 83 ILE A CA 1
ATOM 604 C C . ILE A 1 83 ? 22.207 -6.954 27.752 1.00 50.47 83 ILE A C 1
ATOM 606 O O . ILE A 1 83 ? 22.520 -7.132 28.928 1.00 50.47 83 ILE A O 1
ATOM 610 N N . ASN A 1 84 ? 21.178 -7.616 27.211 1.00 46.19 84 ASN A N 1
ATOM 611 C CA . ASN A 1 84 ? 20.290 -8.475 28.009 1.00 46.19 84 ASN A CA 1
ATOM 612 C C . ASN A 1 84 ? 20.889 -9.847 28.383 1.00 46.19 84 ASN A C 1
ATOM 614 O O . ASN A 1 84 ? 20.297 -10.565 29.183 1.00 46.19 84 ASN A O 1
ATOM 618 N N . LYS A 1 85 ? 22.079 -10.210 27.878 1.00 44.12 85 LYS A N 1
ATOM 619 C CA . LYS A 1 85 ? 22.793 -11.441 28.280 1.00 44.12 85 LYS A CA 1
ATOM 620 C C . LYS A 1 85 ? 23.692 -11.288 29.515 1.00 44.12 85 LYS A C 1
ATOM 622 O O . LYS A 1 85 ? 24.234 -12.285 29.980 1.00 44.12 85 LYS A O 1
ATOM 627 N N . ILE A 1 86 ? 23.854 -10.077 30.055 1.00 52.34 86 ILE A N 1
ATOM 628 C CA . ILE A 1 86 ? 24.791 -9.809 31.165 1.00 52.34 86 ILE A CA 1
ATOM 629 C C . ILE A 1 86 ? 24.111 -9.929 32.543 1.00 52.34 86 ILE A C 1
ATOM 631 O O . ILE A 1 86 ? 24.779 -10.192 33.539 1.00 52.34 86 ILE A O 1
ATOM 635 N N . PHE A 1 87 ? 22.778 -9.842 32.612 1.00 43.50 87 PHE A N 1
ATOM 636 C CA . PHE A 1 87 ? 22.019 -9.935 33.865 1.00 43.50 87 PHE A CA 1
ATOM 637 C C . PHE A 1 87 ? 21.125 -11.182 33.905 1.00 43.50 87 PHE A C 1
ATOM 639 O O . PHE A 1 87 ? 19.903 -11.094 33.956 1.00 43.50 87 PHE A O 1
ATOM 646 N N . CYS A 1 88 ? 21.738 -12.366 33.902 1.00 37.59 88 CYS A N 1
ATOM 647 C CA . CYS A 1 88 ? 21.093 -13.591 34.380 1.00 37.59 88 CYS A CA 1
ATOM 648 C C . CYS A 1 88 ? 21.990 -14.256 35.442 1.00 37.59 88 CYS A C 1
ATOM 650 O O . CYS A 1 88 ? 23.141 -14.595 35.139 1.00 37.59 88 CYS A O 1
ATOM 652 N N . PRO A 1 89 ? 21.507 -14.445 36.687 1.00 33.78 89 PRO A N 1
ATOM 653 C CA . PRO A 1 89 ? 22.240 -15.186 37.705 1.00 33.78 89 PRO A CA 1
ATOM 654 C C . PRO A 1 89 ? 22.400 -16.642 37.256 1.00 33.78 89 PRO A C 1
ATOM 656 O O . PRO A 1 89 ? 21.437 -17.298 36.862 1.00 33.78 89 PRO A O 1
ATOM 659 N N . HIS A 1 90 ? 23.637 -17.129 37.291 1.00 34.69 90 HIS A N 1
ATOM 660 C CA . HIS A 1 90 ? 24.020 -18.470 36.865 1.00 34.69 90 HIS A CA 1
ATOM 661 C C . HIS A 1 90 ? 23.426 -19.553 37.784 1.00 34.69 90 HIS A C 1
ATOM 663 O O . HIS A 1 90 ? 23.746 -19.607 38.970 1.00 34.69 90 HIS A O 1
ATOM 669 N N . GLY A 1 91 ? 22.621 -20.454 37.212 1.00 29.39 91 GLY A N 1
ATOM 670 C CA . GLY A 1 91 ? 22.243 -21.751 37.784 1.00 29.39 91 GLY A CA 1
ATOM 671 C C . GLY A 1 91 ? 22.860 -22.894 36.966 1.00 29.39 91 GLY A C 1
ATOM 672 O O . GLY A 1 91 ? 22.880 -22.843 35.742 1.00 29.39 91 GLY A O 1
ATOM 673 N N . ASN A 1 92 ? 23.427 -23.881 37.658 1.00 28.47 92 ASN A N 1
ATOM 674 C CA . ASN A 1 92 ? 24.438 -24.833 37.184 1.00 28.47 92 ASN A CA 1
ATOM 675 C C . ASN A 1 92 ? 24.059 -25.792 36.030 1.00 28.47 92 ASN A C 1
ATOM 677 O O . ASN A 1 92 ? 23.028 -26.451 36.060 1.00 28.47 92 ASN A O 1
ATOM 681 N N . LYS A 1 93 ? 25.028 -25.917 35.106 1.00 32.28 93 LYS A N 1
ATOM 682 C CA . LYS A 1 93 ? 25.633 -27.109 34.460 1.00 32.28 93 LYS A CA 1
ATOM 683 C C . LYS A 1 93 ? 24.802 -28.401 34.347 1.00 32.28 93 LYS A C 1
ATOM 685 O O . LYS A 1 93 ? 24.483 -29.017 35.355 1.00 32.28 93 LYS A O 1
ATOM 690 N N . ASN A 1 94 ? 24.698 -28.921 33.118 1.00 27.56 94 ASN A N 1
ATOM 691 C CA . ASN A 1 94 ? 25.306 -30.215 32.776 1.00 27.56 94 ASN A CA 1
ATOM 692 C C . ASN A 1 94 ? 25.558 -30.362 31.267 1.00 27.56 94 ASN A C 1
ATOM 694 O O . ASN A 1 94 ? 24.750 -29.983 30.426 1.00 27.56 94 ASN A O 1
ATOM 698 N N . GLU A 1 95 ? 26.748 -30.880 30.978 1.00 30.50 95 GLU A N 1
ATOM 699 C CA . GLU A 1 95 ? 27.403 -31.043 29.683 1.00 30.50 95 GLU A CA 1
ATOM 700 C C . GLU A 1 95 ? 27.138 -32.433 29.084 1.00 30.50 95 GLU A C 1
ATOM 702 O O . GLU A 1 95 ? 26.980 -33.390 29.839 1.00 30.50 95 GLU A O 1
ATOM 707 N N . GLN A 1 96 ? 27.215 -32.541 27.749 1.00 31.48 96 GLN A N 1
ATOM 708 C CA . GLN A 1 96 ? 27.781 -33.655 26.947 1.00 31.48 96 GLN A CA 1
ATOM 709 C C . GLN A 1 96 ? 27.661 -33.248 25.451 1.00 31.48 96 GLN A C 1
ATOM 711 O O . GLN A 1 96 ? 26.551 -33.058 24.971 1.00 31.48 96 GLN A O 1
ATOM 716 N N . LYS A 1 97 ? 28.720 -32.765 24.757 1.00 29.58 97 LYS A N 1
ATOM 717 C CA . LYS A 1 97 ? 29.796 -33.476 23.991 1.00 29.58 97 LYS A CA 1
ATOM 718 C C . LYS A 1 97 ? 29.230 -34.531 23.020 1.00 29.58 97 LYS A C 1
ATOM 720 O O . LYS A 1 97 ? 28.383 -35.296 23.439 1.00 29.58 97 LYS A O 1
ATOM 725 N N . MET A 1 98 ? 29.638 -34.736 21.763 1.00 26.80 98 MET A N 1
ATOM 726 C CA . MET A 1 98 ? 30.729 -34.343 20.843 1.00 26.80 98 MET A CA 1
ATOM 727 C C . MET A 1 98 ? 30.237 -34.795 19.435 1.00 26.80 98 MET A C 1
ATOM 729 O O . MET A 1 98 ? 29.408 -35.692 19.367 1.00 26.80 98 MET A O 1
ATOM 733 N N . HIS A 1 99 ? 30.623 -34.202 18.299 1.00 29.84 99 HIS A N 1
ATOM 734 C CA . HIS A 1 99 ? 31.673 -34.750 17.420 1.00 29.84 99 HIS A CA 1
ATOM 735 C C . HIS A 1 99 ? 32.025 -33.760 16.279 1.00 29.84 99 HIS A C 1
ATOM 737 O O . HIS A 1 99 ? 31.150 -33.263 15.575 1.00 29.84 99 HIS A O 1
ATOM 743 N N . LYS A 1 100 ? 33.335 -33.504 16.121 1.00 26.55 100 LYS A N 1
ATOM 744 C CA . LYS A 1 100 ? 34.049 -32.920 14.952 1.00 26.55 100 LYS A CA 1
ATOM 745 C C . LYS A 1 100 ? 34.157 -33.999 13.840 1.00 26.55 100 LYS A C 1
ATOM 747 O O . LYS A 1 100 ? 33.913 -35.156 14.159 1.00 26.55 100 LYS A O 1
ATOM 752 N N . ALA A 1 101 ? 34.569 -33.821 12.580 1.00 25.61 101 ALA A N 1
ATOM 753 C CA . ALA A 1 101 ? 35.300 -32.825 11.778 1.00 25.61 101 ALA A CA 1
ATOM 754 C C . ALA A 1 101 ? 34.907 -33.092 10.290 1.00 25.61 101 ALA A C 1
ATOM 756 O O . ALA A 1 101 ? 34.523 -34.210 9.975 1.00 25.61 101 ALA A O 1
ATOM 757 N N . GLY A 1 102 ? 34.867 -32.137 9.358 1.00 22.92 102 GLY A N 1
ATOM 758 C CA . GLY A 1 102 ? 36.032 -31.591 8.654 1.00 22.92 102 GLY A CA 1
ATOM 759 C C . GLY A 1 102 ? 36.256 -32.254 7.279 1.00 22.92 102 GLY A C 1
ATOM 760 O O . GLY A 1 102 ? 36.862 -33.316 7.207 1.00 22.92 102 GLY A O 1
ATOM 761 N N . HIS A 1 103 ? 35.855 -31.590 6.188 1.00 25.94 103 HIS A N 1
ATOM 762 C CA . HIS A 1 103 ? 36.535 -31.722 4.893 1.00 25.94 103 HIS A CA 1
ATOM 763 C C . HIS A 1 103 ? 36.532 -30.371 4.173 1.00 25.94 103 HIS A C 1
ATOM 765 O O . HIS A 1 103 ? 35.482 -29.810 3.872 1.00 25.94 103 HIS A O 1
ATOM 771 N N . LYS A 1 104 ? 37.738 -29.832 3.978 1.00 26.31 104 LYS A N 1
ATOM 772 C CA . LYS A 1 104 ? 38.028 -28.722 3.074 1.00 26.31 104 LYS A CA 1
ATOM 773 C C . LYS A 1 104 ? 38.104 -29.291 1.664 1.00 26.31 104 LYS A C 1
ATOM 775 O O . LYS A 1 104 ? 38.836 -30.254 1.460 1.00 26.31 104 LYS A O 1
ATOM 780 N N . GLN A 1 105 ? 37.463 -28.632 0.709 1.00 28.95 105 GLN A N 1
ATOM 781 C CA . GLN A 1 105 ? 37.919 -28.673 -0.672 1.00 28.95 105 GLN A CA 1
ATOM 782 C C . GLN A 1 105 ? 37.622 -27.319 -1.316 1.00 28.95 105 GLN A C 1
ATOM 784 O O . GLN A 1 105 ? 36.485 -27.003 -1.647 1.00 28.95 105 GLN A O 1
ATOM 789 N N . GLU A 1 106 ? 38.662 -26.491 -1.391 1.00 28.58 106 GLU A N 1
ATOM 790 C CA . GLU A 1 106 ? 38.724 -25.337 -2.283 1.00 28.58 106 GLU A CA 1
ATOM 791 C C . GLU A 1 106 ? 38.925 -25.860 -3.705 1.00 28.58 106 GLU A C 1
ATOM 793 O O . GLU A 1 106 ? 39.881 -26.593 -3.964 1.00 28.58 106 GLU A O 1
ATOM 798 N N . ILE A 1 107 ? 38.046 -25.458 -4.621 1.00 27.95 107 ILE A N 1
ATOM 799 C CA . ILE A 1 107 ? 38.348 -25.391 -6.049 1.00 27.95 107 ILE A CA 1
ATOM 800 C C . ILE A 1 107 ? 37.866 -24.019 -6.511 1.00 27.95 107 ILE A C 1
ATOM 802 O O . ILE A 1 107 ? 36.700 -23.663 -6.352 1.00 27.95 107 ILE A O 1
ATOM 806 N N . ALA A 1 108 ? 38.826 -23.232 -6.983 1.00 32.16 108 ALA A N 1
ATOM 807 C CA . ALA A 1 108 ? 38.657 -21.889 -7.496 1.00 32.16 108 ALA A CA 1
ATOM 808 C C . ALA A 1 108 ? 38.177 -21.939 -8.950 1.00 32.16 108 ALA A C 1
ATOM 810 O O . ALA A 1 108 ? 38.879 -22.477 -9.795 1.00 32.16 108 ALA A O 1
ATOM 811 N N . GLU A 1 109 ? 37.014 -21.348 -9.208 1.00 27.55 109 GLU A N 1
ATOM 812 C CA . GLU A 1 109 ? 36.440 -20.959 -10.505 1.00 27.55 109 GLU A CA 1
ATOM 813 C C . GLU A 1 109 ? 35.217 -20.093 -10.131 1.00 27.55 109 GLU A C 1
ATOM 815 O O . GLU A 1 109 ? 34.427 -20.490 -9.286 1.00 27.55 109 GLU A O 1
ATOM 820 N N . SER A 1 110 ? 34.949 -18.890 -10.620 1.00 30.78 110 SER A N 1
ATOM 821 C CA . SER A 1 110 ? 35.525 -18.083 -11.681 1.00 30.78 110 SER A CA 1
ATOM 822 C C . SER A 1 110 ? 34.939 -16.669 -11.506 1.00 30.78 110 SER A C 1
ATOM 824 O O . SER A 1 110 ? 33.726 -16.490 -11.554 1.00 30.78 110 SER A O 1
ATOM 826 N N . VAL A 1 111 ? 35.815 -15.721 -11.171 1.00 34.69 111 VAL A N 1
ATOM 827 C CA . VAL A 1 111 ? 35.947 -14.263 -11.431 1.00 34.69 111 VAL A CA 1
ATOM 828 C C . VAL A 1 111 ? 34.783 -13.398 -12.003 1.00 34.69 111 VAL A C 1
ATOM 830 O O . VAL A 1 111 ? 34.955 -12.193 -12.096 1.00 34.69 111 VAL A O 1
ATOM 833 N N . TYR A 1 112 ? 33.571 -13.887 -12.273 1.00 33.56 112 TYR A N 1
ATOM 834 C CA . TYR A 1 112 ? 32.435 -13.060 -12.745 1.00 33.56 112 TYR A CA 1
ATOM 835 C C . TYR A 1 112 ? 31.275 -12.899 -11.742 1.00 33.56 112 TYR A C 1
ATOM 837 O O . TYR A 1 112 ? 30.274 -12.266 -12.058 1.00 33.56 112 TYR A O 1
ATOM 845 N N . GLY A 1 113 ? 31.388 -13.444 -10.525 1.00 31.72 113 GLY A N 1
ATOM 846 C CA . GLY A 1 113 ? 30.281 -13.491 -9.552 1.00 31.72 113 GLY A CA 1
ATOM 847 C C . GLY A 1 113 ? 30.413 -12.599 -8.314 1.00 31.72 113 GLY A C 1
ATOM 848 O O . GLY A 1 113 ? 29.573 -12.695 -7.425 1.00 31.72 113 GLY A O 1
ATOM 849 N N . MET A 1 114 ? 31.462 -11.776 -8.209 1.00 29.14 114 MET A N 1
ATOM 850 C CA . MET A 1 114 ? 31.779 -11.060 -6.959 1.00 29.14 114 MET A CA 1
ATOM 851 C C . MET A 1 114 ? 31.776 -9.529 -7.086 1.00 29.14 114 MET A C 1
ATOM 853 O O . MET A 1 114 ? 31.664 -8.844 -6.075 1.00 29.14 114 MET A O 1
ATOM 857 N N . GLU A 1 115 ? 31.791 -8.992 -8.310 1.00 31.58 115 GLU A N 1
ATOM 858 C CA . GLU A 1 115 ? 31.714 -7.543 -8.569 1.00 31.58 115 GLU A CA 1
ATOM 859 C C . GLU A 1 115 ? 30.302 -6.970 -8.294 1.00 31.58 115 GLU A C 1
ATOM 861 O O . GLU A 1 115 ? 30.155 -5.792 -7.992 1.00 31.58 115 GLU A O 1
ATOM 866 N N . PHE A 1 116 ? 29.252 -7.805 -8.302 1.00 35.28 116 PHE A N 1
ATOM 867 C CA . PHE A 1 116 ? 27.858 -7.359 -8.120 1.00 35.28 116 PHE A CA 1
ATOM 868 C C . PHE A 1 116 ? 27.434 -7.175 -6.645 1.00 35.28 116 PHE A C 1
ATOM 870 O O . PHE A 1 116 ? 26.336 -6.712 -6.349 1.00 35.28 116 PHE A O 1
ATOM 877 N N . MET A 1 117 ? 28.308 -7.511 -5.691 1.00 31.52 117 MET A N 1
ATOM 878 C CA . MET A 1 117 ? 28.064 -7.399 -4.242 1.00 31.52 117 MET A CA 1
ATOM 879 C C . MET A 1 117 ? 28.791 -6.200 -3.617 1.00 31.52 117 MET A C 1
ATOM 881 O O . MET A 1 117 ? 29.209 -6.252 -2.463 1.00 31.52 117 MET A O 1
ATOM 885 N N . LEU A 1 118 ? 28.954 -5.107 -4.371 1.00 36.06 118 LEU A N 1
ATOM 886 C CA . LEU A 1 118 ? 29.518 -3.855 -3.858 1.00 36.06 118 LEU A CA 1
ATOM 887 C C . LEU A 1 118 ? 28.925 -2.593 -4.513 1.00 36.06 118 LEU A C 1
ATOM 889 O O . LEU A 1 118 ? 29.590 -1.558 -4.598 1.00 36.06 118 LEU A O 1
ATOM 893 N N . LEU A 1 119 ? 27.633 -2.604 -4.863 1.00 32.31 119 LEU A N 1
ATOM 894 C CA . LEU A 1 119 ? 26.863 -1.360 -4.999 1.00 32.31 119 LEU A CA 1
ATOM 895 C C . LEU A 1 119 ? 26.587 -0.772 -3.605 1.00 32.31 119 LEU A C 1
ATOM 897 O O . LEU A 1 119 ? 25.496 -0.827 -3.056 1.00 32.31 119 LEU A O 1
ATOM 901 N N . LYS A 1 120 ? 27.666 -0.240 -3.024 1.00 33.25 120 LYS A N 1
ATOM 902 C CA . LYS A 1 120 ? 27.730 0.929 -2.150 1.00 33.25 120 LYS A CA 1
ATOM 903 C C . LYS A 1 120 ? 26.524 1.087 -1.216 1.00 33.25 120 LYS A C 1
ATOM 905 O O . LYS A 1 120 ? 25.617 1.872 -1.487 1.00 33.25 120 LYS A O 1
ATOM 910 N N . GLU A 1 121 ? 26.613 0.466 -0.038 1.00 35.91 121 GLU A N 1
ATOM 911 C CA . GLU A 1 121 ? 26.012 0.996 1.192 1.00 35.91 121 GLU A CA 1
ATOM 912 C C . GLU A 1 121 ? 26.566 2.410 1.431 1.00 35.91 121 GLU A C 1
ATOM 914 O O . GLU A 1 121 ? 27.517 2.652 2.173 1.00 35.91 121 GLU A O 1
ATOM 919 N N . ARG A 1 122 ? 26.026 3.378 0.700 1.00 30.39 122 ARG A N 1
ATOM 920 C CA . ARG A 1 122 ? 26.312 4.788 0.877 1.00 30.39 122 ARG A CA 1
ATOM 921 C C . ARG A 1 122 ? 25.346 5.259 1.957 1.00 30.39 122 ARG A C 1
ATOM 923 O O . ARG A 1 122 ? 24.221 5.638 1.656 1.00 30.39 122 ARG A O 1
ATOM 930 N N . GLU A 1 123 ? 25.780 5.211 3.215 1.00 52.22 123 GLU A N 1
ATOM 931 C CA . GLU A 1 123 ? 25.162 5.998 4.291 1.00 52.22 123 GLU A CA 1
ATOM 932 C C . GLU A 1 123 ? 25.159 7.476 3.858 1.00 52.22 123 GLU A C 1
ATOM 934 O O . GLU A 1 123 ? 26.187 8.148 3.930 1.00 52.22 123 GLU A O 1
ATOM 939 N N . LEU A 1 124 ? 24.031 7.973 3.338 1.00 32.31 124 LEU A N 1
ATOM 940 C CA . LEU A 1 124 ? 23.826 9.361 2.911 1.00 32.31 124 LEU A CA 1
ATOM 941 C C . LEU A 1 124 ? 22.348 9.767 3.111 1.00 32.31 124 LEU A C 1
ATOM 943 O O . LEU A 1 124 ? 21.465 8.915 3.157 1.00 32.31 124 LEU A O 1
ATOM 947 N N . PRO A 1 125 ? 22.088 11.065 3.332 1.00 29.42 125 PRO A N 1
ATOM 948 C CA . PRO A 1 125 ? 21.448 11.585 4.536 1.00 29.42 125 PRO A CA 1
ATOM 949 C C . PRO A 1 125 ? 19.922 11.487 4.525 1.00 29.42 125 PRO A C 1
ATOM 951 O O . PRO A 1 125 ? 19.278 11.531 3.480 1.00 29.42 125 PRO A O 1
ATOM 954 N N . ALA A 1 126 ? 19.353 11.452 5.733 1.00 39.56 126 ALA A N 1
ATOM 955 C CA . ALA A 1 126 ? 17.928 11.603 5.994 1.00 39.56 126 ALA A CA 1
ATOM 956 C C . ALA A 1 126 ? 17.449 13.006 5.590 1.00 39.56 126 ALA A C 1
ATOM 958 O O . ALA A 1 126 ? 17.329 13.910 6.414 1.00 39.56 126 ALA A O 1
ATOM 959 N N . VAL A 1 127 ? 17.175 13.192 4.305 1.00 30.69 127 VAL A N 1
ATOM 960 C CA . VAL A 1 127 ? 16.326 14.278 3.834 1.00 30.69 127 VAL A CA 1
ATOM 961 C C . VAL A 1 127 ? 14.966 13.646 3.602 1.00 30.69 127 VAL A C 1
ATOM 963 O O . VAL A 1 127 ? 14.804 12.817 2.711 1.00 30.69 127 VAL A O 1
ATOM 966 N N . PHE A 1 128 ? 13.991 14.004 4.439 1.00 38.12 128 PHE A N 1
ATOM 967 C CA . PHE A 1 128 ? 12.585 13.893 4.069 1.00 38.12 128 PHE A CA 1
ATOM 968 C C . PHE A 1 128 ? 12.408 14.726 2.797 1.00 38.12 128 PHE A C 1
ATOM 970 O O . PHE A 1 128 ? 12.202 15.936 2.868 1.00 38.12 128 PHE A O 1
ATOM 977 N N . ILE A 1 129 ? 12.573 14.104 1.632 1.00 38.38 129 ILE A N 1
ATOM 978 C CA . ILE A 1 129 ? 12.216 14.733 0.370 1.00 38.38 129 ILE A CA 1
ATOM 979 C C . ILE A 1 129 ? 10.687 14.771 0.387 1.00 38.38 129 ILE A C 1
ATOM 981 O O . ILE A 1 129 ? 10.024 13.746 0.278 1.00 38.38 129 ILE A O 1
ATOM 985 N N . SER A 1 130 ? 10.123 15.957 0.627 1.00 42.06 130 SER A N 1
ATOM 986 C CA . SER A 1 130 ? 8.680 16.215 0.527 1.00 42.06 130 SER A CA 1
ATOM 987 C C . SER A 1 130 ? 8.194 16.243 -0.926 1.00 42.06 130 SER A C 1
ATOM 989 O O . SER A 1 130 ? 7.000 16.398 -1.181 1.00 42.06 130 SER A O 1
ATOM 991 N N . GLU A 1 131 ? 9.113 16.123 -1.881 1.00 48.31 131 GLU A N 1
ATOM 992 C CA . GLU A 1 131 ? 8.825 16.103 -3.305 1.00 48.31 131 GLU A CA 1
ATOM 993 C C . GLU A 1 131 ? 8.543 14.675 -3.773 1.00 48.31 131 GLU A C 1
ATOM 995 O O . GLU A 1 131 ? 9.233 13.727 -3.406 1.00 48.31 131 GLU A O 1
ATOM 1000 N N . SER A 1 132 ? 7.499 14.517 -4.587 1.00 52.62 132 SER A N 1
ATOM 1001 C CA . SER A 1 132 ? 7.139 13.215 -5.143 1.00 52.62 132 SER A CA 1
ATOM 1002 C C . SER A 1 132 ? 8.296 12.637 -5.969 1.00 52.62 132 SER A C 1
ATOM 1004 O O . SER A 1 132 ? 8.924 13.392 -6.717 1.00 52.62 132 SER A O 1
ATOM 1006 N N . PRO A 1 133 ? 8.558 11.321 -5.875 1.00 63.59 133 PRO A N 1
ATOM 1007 C CA . PRO A 1 133 ? 9.635 10.671 -6.612 1.00 63.59 133 PRO A CA 1
ATOM 1008 C C . PRO A 1 133 ? 9.518 10.958 -8.109 1.00 63.59 133 PRO A C 1
ATOM 1010 O O . PRO A 1 133 ? 8.449 10.803 -8.701 1.00 63.59 133 PRO A O 1
ATOM 1013 N N . THR A 1 134 ? 10.624 11.402 -8.707 1.00 73.88 134 THR A N 1
ATOM 1014 C CA . THR A 1 134 ? 10.690 11.748 -10.130 1.00 73.88 134 THR A CA 1
ATOM 1015 C C . THR A 1 134 ? 11.457 10.689 -10.903 1.00 73.88 134 THR A C 1
ATOM 1017 O O . THR A 1 134 ? 12.425 10.122 -10.402 1.00 73.88 134 THR A O 1
ATOM 1020 N N . PHE A 1 135 ? 11.042 10.438 -12.140 1.00 77.00 135 PHE A N 1
ATOM 1021 C CA . PHE A 1 135 ? 11.829 9.670 -13.102 1.00 77.00 135 PHE A CA 1
ATOM 1022 C C . PHE A 1 135 ? 12.423 10.673 -14.088 1.00 77.00 135 PHE A C 1
ATOM 1024 O O . PHE A 1 135 ? 11.682 11.285 -14.853 1.00 77.00 135 PHE A O 1
ATOM 1031 N N . PHE A 1 136 ? 13.731 10.936 -14.002 1.00 75.50 136 PHE A N 1
ATOM 1032 C CA . PHE A 1 136 ? 14.401 12.004 -14.767 1.00 75.50 136 PHE A CA 1
ATOM 1033 C C . PHE A 1 136 ? 13.754 13.395 -14.613 1.00 75.50 136 PHE A C 1
ATOM 1035 O O . PHE A 1 136 ? 13.647 14.159 -15.570 1.00 75.50 136 PHE A O 1
ATOM 1042 N N . GLY A 1 137 ? 13.291 13.734 -13.405 1.00 74.81 137 GLY A N 1
ATOM 1043 C CA . GLY A 1 137 ? 12.618 15.010 -13.136 1.00 74.81 137 GLY A CA 1
ATOM 1044 C C . GLY A 1 137 ? 11.150 15.066 -13.578 1.00 74.81 137 GLY A C 1
ATOM 1045 O O . GLY A 1 137 ? 10.474 16.056 -13.299 1.00 74.81 137 GLY A O 1
ATOM 1046 N N . GLU A 1 138 ? 10.626 14.010 -14.209 1.00 77.75 138 GLU A N 1
ATOM 1047 C CA . GLU A 1 138 ? 9.214 13.909 -14.574 1.00 77.75 138 GLU A CA 1
ATOM 1048 C C . GLU A 1 138 ? 8.377 13.392 -13.395 1.00 77.75 138 GLU A C 1
ATOM 1050 O O . GLU A 1 138 ? 8.755 12.437 -12.710 1.00 77.75 138 GLU A O 1
ATOM 1055 N N . ARG A 1 139 ? 7.232 14.042 -13.165 1.00 78.25 139 ARG A N 1
ATOM 1056 C CA . ARG A 1 139 ? 6.269 13.728 -12.091 1.00 78.25 139 ARG A CA 1
ATOM 1057 C C . ARG A 1 139 ? 4.962 13.166 -12.628 1.00 78.25 139 ARG A C 1
ATOM 1059 O O . ARG A 1 139 ? 4.225 12.512 -11.893 1.00 78.25 139 ARG A O 1
ATOM 1066 N N . ASP A 1 140 ? 4.649 13.439 -13.891 1.00 83.44 140 ASP A N 1
ATOM 1067 C CA . ASP A 1 140 ? 3.447 12.912 -14.513 1.00 83.44 140 ASP A CA 1
ATOM 1068 C C . ASP A 1 140 ? 3.599 11.406 -14.761 1.00 83.44 140 ASP A C 1
ATOM 1070 O O . ASP A 1 140 ? 4.378 10.964 -15.604 1.00 83.44 140 ASP A O 1
ATOM 1074 N N . MET A 1 141 ? 2.833 10.595 -14.028 1.00 84.25 141 MET A N 1
ATOM 1075 C CA . MET A 1 141 ? 2.943 9.134 -14.086 1.00 84.25 141 MET A CA 1
ATOM 1076 C C . MET A 1 141 ? 2.653 8.543 -15.470 1.00 84.25 141 MET A C 1
ATOM 1078 O O . MET A 1 141 ? 3.108 7.434 -15.755 1.00 84.25 141 MET A O 1
ATOM 1082 N N . MET A 1 142 ? 1.900 9.235 -16.333 1.00 84.56 142 MET A N 1
ATOM 1083 C CA . MET A 1 142 ? 1.689 8.783 -17.708 1.00 84.56 142 MET A CA 1
ATOM 1084 C C . MET A 1 142 ? 2.976 8.956 -18.519 1.00 84.56 142 MET A C 1
ATOM 1086 O O . MET A 1 142 ? 3.389 8.034 -19.221 1.00 84.56 142 MET A O 1
ATOM 1090 N N . ARG A 1 143 ? 3.653 10.096 -18.374 1.00 87.31 143 ARG A N 1
ATOM 1091 C CA . ARG A 1 143 ? 4.955 10.349 -19.000 1.00 87.31 143 ARG A CA 1
ATOM 1092 C C . ARG A 1 143 ? 6.060 9.463 -18.439 1.00 87.31 143 ARG A C 1
ATOM 1094 O O . ARG A 1 143 ? 6.796 8.889 -19.231 1.00 87.31 143 ARG A O 1
ATOM 1101 N N . VAL A 1 144 ? 6.110 9.258 -17.121 1.00 87.38 144 VAL A N 1
ATOM 1102 C CA . VAL A 1 144 ? 7.045 8.311 -16.485 1.00 87.38 144 VAL A CA 1
ATOM 1103 C C . VAL A 1 144 ? 6.886 6.912 -17.085 1.00 87.38 144 VAL A C 1
ATOM 1105 O O . VAL A 1 144 ? 7.864 6.306 -17.513 1.00 87.38 144 VAL A O 1
ATOM 1108 N N . LYS A 1 145 ? 5.647 6.415 -17.200 1.00 87.81 145 LYS A N 1
ATOM 1109 C CA . LYS A 1 145 ? 5.359 5.110 -17.819 1.00 87.81 145 LYS A CA 1
ATOM 1110 C C . LYS A 1 145 ? 5.766 5.051 -19.292 1.00 87.81 145 LYS A C 1
ATOM 1112 O O . LYS A 1 145 ? 6.292 4.031 -19.733 1.00 87.81 145 LYS A O 1
ATOM 1117 N N . ASN A 1 146 ? 5.545 6.125 -20.048 1.00 88.12 146 ASN A N 1
ATOM 1118 C CA . ASN A 1 146 ? 5.980 6.211 -21.444 1.00 88.12 146 ASN A CA 1
ATOM 1119 C C . ASN A 1 146 ? 7.508 6.205 -21.574 1.00 88.12 146 ASN A C 1
ATOM 1121 O O . ASN A 1 146 ? 8.029 5.594 -22.504 1.00 88.12 146 ASN A O 1
ATOM 1125 N N . GLU A 1 147 ? 8.221 6.844 -20.650 1.00 88.44 147 GLU A N 1
ATOM 1126 C CA . GLU A 1 147 ? 9.682 6.833 -20.639 1.00 88.44 147 GLU A CA 1
ATOM 1127 C C . GLU A 1 147 ? 10.216 5.443 -20.280 1.00 88.44 147 GLU A C 1
ATOM 1129 O O . GLU A 1 147 ? 11.047 4.905 -21.002 1.00 88.44 147 GLU A O 1
ATOM 1134 N N . MET A 1 148 ? 9.658 4.787 -19.257 1.00 87.75 148 MET A N 1
ATOM 1135 C CA . MET A 1 148 ? 9.985 3.391 -18.932 1.00 87.75 148 MET A CA 1
ATOM 1136 C C . MET A 1 148 ? 9.769 2.448 -20.115 1.00 87.75 148 MET A C 1
ATOM 1138 O O . MET A 1 148 ? 10.585 1.567 -20.367 1.00 87.75 148 MET A O 1
ATOM 1142 N N . LEU A 1 149 ? 8.697 2.648 -20.886 1.00 86.69 149 LEU A N 1
ATOM 1143 C CA . LEU A 1 149 ? 8.467 1.879 -22.106 1.00 86.69 149 LEU A CA 1
ATOM 1144 C C . LEU A 1 149 ? 9.583 2.050 -23.139 1.00 86.69 149 LEU A C 1
ATOM 1146 O O . LEU A 1 149 ? 9.833 1.113 -23.892 1.00 86.69 149 LEU A O 1
ATOM 1150 N N . ARG A 1 150 ? 10.248 3.210 -23.205 1.00 86.31 150 ARG A N 1
ATOM 1151 C CA . ARG A 1 150 ? 11.396 3.392 -24.104 1.00 86.31 150 ARG A CA 1
ATOM 1152 C C . ARG A 1 150 ? 12.571 2.520 -23.680 1.00 86.31 150 ARG A C 1
ATOM 1154 O O . ARG A 1 150 ? 13.171 1.900 -24.548 1.00 86.31 150 ARG A O 1
ATOM 1161 N N . TYR A 1 151 ? 12.838 2.409 -22.378 1.00 85.19 151 TYR A N 1
ATOM 1162 C CA . TYR A 1 151 ? 13.856 1.494 -21.854 1.00 85.19 151 TYR A CA 1
ATOM 1163 C C . TYR A 1 151 ? 13.529 0.037 -22.194 1.00 85.19 151 TYR A C 1
ATOM 1165 O O . TYR A 1 151 ? 14.360 -0.653 -22.774 1.00 85.19 151 TYR A O 1
ATOM 1173 N N . LEU A 1 152 ? 12.290 -0.396 -21.941 1.00 84.94 152 LEU A N 1
ATOM 1174 C CA . LEU A 1 152 ? 11.855 -1.776 -22.198 1.00 84.94 152 LEU A CA 1
ATOM 1175 C C . LEU A 1 152 ? 11.815 -2.163 -23.688 1.00 84.94 152 LEU A C 1
ATOM 1177 O O . LEU A 1 152 ? 11.741 -3.348 -24.002 1.00 84.94 152 LEU A O 1
ATOM 1181 N N . ARG A 1 153 ? 11.806 -1.189 -24.608 1.00 83.94 153 ARG A N 1
ATOM 1182 C CA . ARG A 1 153 ? 11.861 -1.434 -26.063 1.00 83.94 153 ARG A CA 1
ATOM 1183 C C . ARG A 1 153 ? 13.277 -1.653 -26.588 1.00 83.94 153 ARG A C 1
ATOM 1185 O O . ARG A 1 153 ? 13.419 -2.214 -27.669 1.00 83.94 153 ARG A O 1
ATOM 1192 N N . ASN A 1 154 ? 14.287 -1.181 -25.865 1.00 84.44 154 ASN A N 1
ATOM 1193 C CA . ASN A 1 154 ? 15.689 -1.377 -26.217 1.00 84.44 154 ASN A CA 1
ATOM 1194 C C . ASN A 1 154 ? 16.208 -2.675 -25.585 1.00 84.44 154 ASN A C 1
ATOM 1196 O O . ASN A 1 154 ? 15.578 -3.213 -24.676 1.00 84.44 154 ASN A O 1
ATOM 1200 N N . GLU A 1 155 ? 17.363 -3.173 -26.028 1.00 82.31 155 GLU A N 1
ATOM 1201 C CA . GLU A 1 155 ? 18.012 -4.306 -25.358 1.00 82.31 155 GLU A CA 1
ATOM 1202 C C . GLU A 1 155 ? 18.378 -3.948 -23.904 1.00 82.31 155 GLU A C 1
ATOM 1204 O O . GLU A 1 155 ? 18.799 -2.816 -23.633 1.00 82.31 155 GLU A O 1
ATOM 1209 N N . PRO A 1 156 ? 18.202 -4.886 -22.957 1.00 86.19 156 PRO A N 1
ATOM 1210 C CA . PRO A 1 156 ? 18.538 -4.664 -21.558 1.00 86.19 156 PRO A CA 1
ATOM 1211 C C . PRO A 1 156 ? 20.056 -4.560 -21.407 1.00 86.19 156 PRO A C 1
ATOM 1213 O O . PRO A 1 156 ? 20.777 -5.542 -21.562 1.00 86.19 156 PRO A O 1
ATOM 1216 N N . ASN A 1 157 ? 20.536 -3.366 -21.078 1.00 87.62 157 ASN A N 1
ATOM 1217 C CA . ASN A 1 157 ? 21.905 -3.139 -20.625 1.00 87.62 157 ASN A CA 1
ATOM 1218 C C . ASN A 1 157 ? 21.914 -2.771 -19.135 1.00 87.62 157 ASN A C 1
ATOM 1220 O O . ASN A 1 157 ? 20.867 -2.459 -18.565 1.00 87.62 157 ASN A O 1
ATOM 1224 N N . GLU A 1 158 ? 23.092 -2.830 -18.516 1.00 87.75 158 GLU A N 1
ATOM 1225 C CA . GLU A 1 158 ? 23.284 -2.573 -17.083 1.00 87.75 158 GLU A CA 1
ATOM 1226 C C . GLU A 1 158 ? 22.710 -1.210 -16.670 1.00 87.75 158 GLU A C 1
ATOM 1228 O O . GLU A 1 158 ? 21.822 -1.159 -15.823 1.00 87.75 158 GLU A O 1
ATOM 1233 N N . ASP A 1 159 ? 23.075 -0.136 -17.379 1.00 87.12 159 ASP A N 1
ATOM 1234 C CA . ASP A 1 159 ? 22.586 1.221 -17.101 1.00 87.12 159 ASP A CA 1
ATOM 1235 C C . ASP A 1 159 ? 21.048 1.322 -17.151 1.00 87.12 159 ASP A C 1
ATOM 1237 O O . ASP A 1 159 ? 20.414 1.984 -16.328 1.00 87.12 159 ASP A O 1
ATOM 1241 N N . ALA A 1 160 ? 20.417 0.675 -18.132 1.00 87.88 160 ALA A N 1
ATOM 1242 C CA . ALA A 1 160 ? 18.971 0.686 -18.308 1.00 87.88 160 ALA A CA 1
ATOM 1243 C C . ALA A 1 160 ? 18.252 -0.068 -17.183 1.00 87.88 160 ALA A C 1
ATOM 1245 O O . ALA A 1 160 ? 17.221 0.395 -16.685 1.00 87.88 160 ALA A O 1
ATOM 1246 N N . VAL A 1 161 ? 18.780 -1.232 -16.802 1.00 89.50 161 VAL A N 1
ATOM 1247 C CA . VAL A 1 161 ? 18.239 -2.048 -15.712 1.00 89.50 161 VAL A CA 1
ATOM 1248 C C . VAL A 1 161 ? 18.390 -1.310 -14.383 1.00 89.50 161 VAL A C 1
ATOM 1250 O O . VAL A 1 161 ? 17.430 -1.265 -13.608 1.00 89.50 161 VAL A O 1
ATOM 1253 N N . ASP A 1 162 ? 19.530 -0.663 -14.155 1.00 85.50 162 ASP A N 1
ATOM 1254 C CA . ASP A 1 162 ? 19.808 0.115 -12.949 1.00 85.50 162 ASP A CA 1
ATOM 1255 C C . ASP A 1 162 ? 18.863 1.306 -12.815 1.00 85.50 162 ASP A C 1
ATOM 1257 O O . ASP A 1 162 ? 18.234 1.476 -11.775 1.00 85.50 162 ASP A O 1
ATOM 1261 N N . VAL A 1 163 ? 18.644 2.068 -13.890 1.00 89.38 163 VAL A N 1
ATOM 1262 C CA . VAL A 1 163 ? 17.701 3.200 -13.895 1.00 89.38 163 VAL A CA 1
ATOM 1263 C C . VAL A 1 163 ? 16.285 2.772 -13.491 1.00 89.38 163 VAL A C 1
ATOM 1265 O O . VAL A 1 163 ? 15.613 3.460 -12.713 1.00 89.38 163 VAL A O 1
ATOM 1268 N N . VAL A 1 164 ? 15.801 1.642 -14.016 1.00 90.31 164 VAL A N 1
ATOM 1269 C CA . VAL A 1 164 ? 14.473 1.115 -13.665 1.00 90.31 164 VAL A CA 1
ATOM 1270 C C . VAL A 1 164 ? 14.457 0.625 -12.217 1.00 90.31 164 VAL A C 1
ATOM 1272 O O . VAL A 1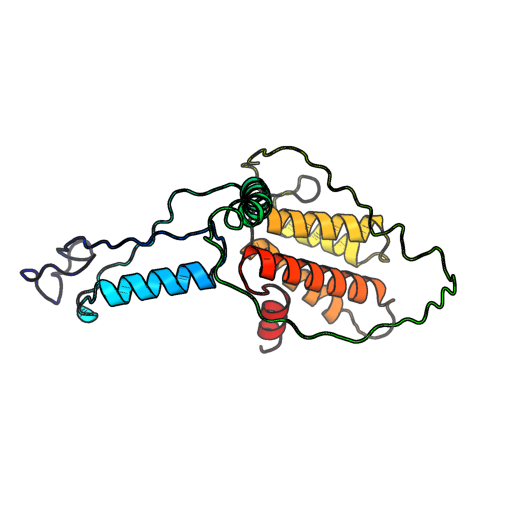 164 ? 13.509 0.913 -11.481 1.00 90.31 164 VAL A O 1
ATOM 1275 N N . THR A 1 165 ? 15.501 -0.088 -11.800 1.00 91.56 165 THR A N 1
ATOM 1276 C CA . THR A 1 165 ? 15.648 -0.625 -10.443 1.00 91.56 165 THR A CA 1
ATOM 1277 C C . THR A 1 165 ? 15.658 0.499 -9.414 1.00 91.56 165 THR A C 1
ATOM 1279 O O . THR A 1 165 ? 14.813 0.507 -8.517 1.00 91.56 165 THR A O 1
ATOM 1282 N N . ASP A 1 166 ? 16.524 1.493 -9.589 1.00 88.00 166 ASP A N 1
ATOM 1283 C CA . ASP A 1 166 ? 16.662 2.650 -8.710 1.00 88.00 166 ASP A CA 1
ATOM 1284 C C . ASP A 1 166 ? 15.336 3.375 -8.528 1.00 88.00 166 ASP A C 1
ATOM 1286 O O . ASP A 1 166 ? 14.937 3.671 -7.402 1.00 88.00 166 ASP A O 1
ATOM 1290 N N . PHE A 1 167 ? 14.594 3.605 -9.612 1.00 90.75 167 PHE A N 1
ATOM 1291 C CA . PHE A 1 167 ? 13.296 4.257 -9.509 1.00 90.75 167 PHE A CA 1
ATOM 1292 C C . PHE A 1 167 ? 12.271 3.419 -8.731 1.00 90.75 167 PHE A C 1
ATOM 1294 O O . PHE A 1 167 ? 11.518 3.955 -7.916 1.00 90.7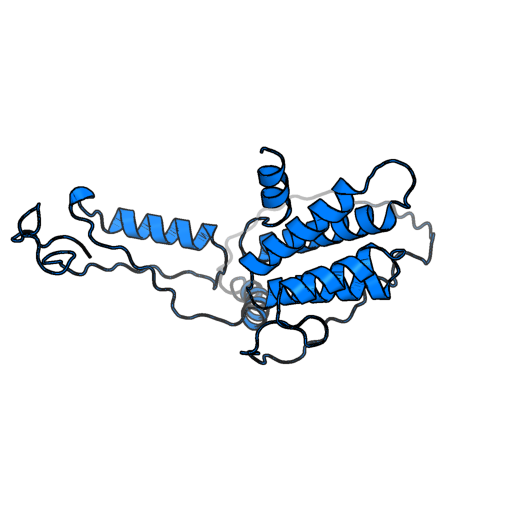5 167 PHE A O 1
ATOM 1301 N N . LEU A 1 168 ? 12.219 2.102 -8.932 1.00 92.25 168 LEU A N 1
ATOM 1302 C CA . LEU A 1 168 ? 11.291 1.253 -8.179 1.00 92.25 168 LEU A CA 1
ATOM 1303 C C . LEU A 1 168 ? 11.661 1.173 -6.694 1.00 92.25 168 LEU A C 1
ATOM 1305 O O . LEU A 1 168 ? 10.781 1.263 -5.833 1.00 92.25 168 LEU A O 1
ATOM 1309 N N . PHE A 1 169 ? 12.949 1.065 -6.376 1.00 88.62 169 PHE A N 1
ATOM 1310 C CA . PHE A 1 169 ? 13.423 1.115 -4.995 1.00 88.62 169 PHE A CA 1
ATOM 1311 C C . PHE A 1 169 ? 13.226 2.500 -4.369 1.00 88.62 169 PHE A C 1
ATOM 1313 O O . PHE A 1 169 ? 12.933 2.586 -3.177 1.00 88.62 169 PHE A O 1
ATOM 1320 N N . GLN A 1 170 ? 13.278 3.571 -5.162 1.00 86.88 170 GLN A N 1
ATOM 1321 C CA . GLN A 1 170 ? 12.913 4.920 -4.741 1.00 86.88 170 GLN A CA 1
ATOM 1322 C C . GLN A 1 170 ? 11.434 4.997 -4.342 1.00 86.88 170 GLN A C 1
ATOM 1324 O O . GLN A 1 170 ? 11.119 5.475 -3.253 1.00 86.88 170 GLN A O 1
ATOM 1329 N N . LEU A 1 171 ? 10.524 4.464 -5.168 1.00 85.94 171 LEU A N 1
ATOM 1330 C CA . LEU A 1 171 ? 9.096 4.397 -4.832 1.00 85.94 171 LEU A CA 1
ATOM 1331 C C . LEU A 1 171 ? 8.840 3.587 -3.555 1.00 85.94 171 LEU A C 1
ATOM 1333 O O . LEU A 1 171 ? 7.984 3.962 -2.750 1.00 85.94 171 LEU A O 1
ATOM 1337 N N . LEU A 1 172 ? 9.571 2.484 -3.369 1.00 86.12 172 LEU A N 1
ATOM 1338 C CA . LEU A 1 172 ? 9.496 1.666 -2.161 1.00 86.12 172 LEU A CA 1
ATOM 1339 C C . LEU A 1 172 ? 9.987 2.438 -0.928 1.00 86.12 172 LEU A C 1
ATOM 1341 O O . LEU A 1 172 ? 9.304 2.457 0.095 1.00 86.12 172 LEU A O 1
ATOM 1345 N N . ARG A 1 173 ? 11.144 3.101 -1.037 1.00 80.56 173 ARG A N 1
ATOM 1346 C CA . ARG A 1 173 ? 11.748 3.914 0.027 1.00 80.56 173 ARG A CA 1
ATOM 1347 C C . ARG A 1 173 ? 10.828 5.045 0.470 1.00 80.56 173 ARG A C 1
ATOM 1349 O O . ARG A 1 173 ? 10.673 5.267 1.667 1.00 80.56 173 ARG A O 1
ATOM 1356 N N . ASP A 1 174 ? 10.194 5.714 -0.485 1.00 77.81 174 ASP A N 1
ATOM 1357 C CA . ASP A 1 174 ? 9.320 6.859 -0.227 1.00 77.81 174 ASP A CA 1
ATOM 1358 C C . ASP A 1 174 ? 7.908 6.430 0.224 1.00 77.81 174 ASP A C 1
ATOM 1360 O O . ASP A 1 174 ? 7.017 7.264 0.380 1.00 77.81 174 ASP A O 1
ATOM 1364 N N . GLY A 1 175 ? 7.663 5.125 0.411 1.00 76.44 175 GLY A N 1
ATOM 1365 C CA . GLY A 1 175 ? 6.369 4.595 0.848 1.00 76.44 175 GLY A CA 1
ATOM 1366 C C . GLY A 1 175 ? 5.248 4.773 -0.181 1.00 76.44 175 GLY A C 1
ATOM 1367 O O . GLY A 1 175 ? 4.069 4.625 0.149 1.00 76.44 175 GLY A O 1
ATOM 1368 N N . CYS A 1 176 ? 5.588 5.056 -1.440 1.00 83.81 176 CYS A N 1
ATOM 1369 C CA . CYS A 1 176 ? 4.655 5.274 -2.544 1.00 83.81 176 CYS A CA 1
ATOM 1370 C C . CYS A 1 176 ? 4.120 3.936 -3.092 1.00 83.81 176 CYS A C 1
ATOM 1372 O O . CYS A 1 176 ? 4.217 3.631 -4.282 1.00 83.81 176 CYS A O 1
ATOM 1374 N N . HIS A 1 177 ? 3.539 3.120 -2.210 1.00 83.44 177 HIS A N 1
ATOM 1375 C CA . HIS A 1 177 ? 3.238 1.708 -2.447 1.00 83.44 177 HIS A CA 1
ATOM 1376 C C . HIS A 1 177 ? 2.236 1.464 -3.587 1.00 83.44 177 HIS A C 1
ATOM 1378 O O . HIS A 1 177 ? 2.427 0.578 -4.418 1.00 83.44 177 HIS A O 1
ATOM 1384 N N . SER A 1 178 ? 1.186 2.287 -3.669 1.00 84.06 178 SER A N 1
ATOM 1385 C CA . SER A 1 178 ? 0.198 2.213 -4.757 1.00 84.06 178 SER A CA 1
ATOM 1386 C C . SER A 1 178 ? 0.849 2.483 -6.119 1.00 84.06 178 SER A C 1
ATOM 1388 O O . SER A 1 178 ? 0.659 1.729 -7.077 1.00 84.06 178 SER A O 1
ATOM 1390 N N . THR A 1 179 ? 1.696 3.515 -6.187 1.00 89.38 179 THR A N 1
ATOM 1391 C CA . THR A 1 179 ? 2.446 3.876 -7.393 1.00 89.38 179 THR A CA 1
ATOM 1392 C C . THR A 1 179 ? 3.408 2.764 -7.789 1.00 89.38 179 THR A C 1
ATOM 1394 O O . THR A 1 179 ? 3.399 2.365 -8.954 1.00 89.38 179 THR A O 1
ATOM 1397 N N . LEU A 1 180 ? 4.161 2.217 -6.827 1.00 91.38 180 LEU A N 1
ATOM 1398 C CA . LEU A 1 180 ? 5.074 1.089 -7.020 1.00 91.38 180 LEU A CA 1
ATOM 1399 C C . LEU A 1 180 ? 4.353 -0.105 -7.650 1.00 91.38 180 LEU A C 1
ATOM 1401 O O . LEU A 1 180 ? 4.702 -0.513 -8.757 1.00 91.38 180 LEU A O 1
ATOM 1405 N N . ILE A 1 181 ? 3.293 -0.603 -7.001 1.00 91.94 181 ILE A N 1
ATOM 1406 C CA . ILE A 1 181 ? 2.521 -1.750 -7.498 1.00 91.94 181 ILE A CA 1
ATOM 1407 C C . ILE A 1 181 ? 1.974 -1.457 -8.897 1.00 91.94 181 ILE A C 1
ATOM 1409 O O . ILE A 1 181 ? 2.133 -2.275 -9.803 1.00 91.94 181 ILE A O 1
ATOM 1413 N N . SER A 1 182 ? 1.362 -0.287 -9.108 1.00 91.62 182 SER A N 1
ATOM 1414 C CA . SER A 1 182 ? 0.782 0.060 -10.411 1.00 91.62 182 SER A CA 1
ATOM 1415 C C . SER A 1 182 ? 1.827 0.106 -11.532 1.00 91.62 182 SER A C 1
ATOM 1417 O O . SER A 1 182 ? 1.517 -0.215 -12.681 1.00 91.62 182 SER A O 1
ATOM 1419 N N . THR A 1 183 ? 3.062 0.494 -11.204 1.00 92.38 183 THR A N 1
ATOM 1420 C CA . THR A 1 183 ? 4.173 0.626 -12.151 1.00 92.38 183 THR A CA 1
ATOM 1421 C C . THR A 1 183 ? 4.779 -0.740 -12.461 1.00 92.38 183 THR A C 1
ATOM 1423 O O . THR A 1 183 ? 4.932 -1.078 -13.634 1.00 92.38 183 THR A O 1
ATOM 1426 N N . CYS A 1 184 ? 4.999 -1.586 -11.449 1.00 93.94 184 CYS A N 1
ATOM 1427 C CA . CYS A 1 184 ? 5.410 -2.980 -11.635 1.00 93.94 184 CYS A CA 1
ATOM 1428 C C . CYS A 1 184 ? 4.395 -3.768 -12.479 1.00 93.94 184 CYS A C 1
ATOM 1430 O O . CYS A 1 184 ? 4.778 -4.455 -13.425 1.00 93.94 184 CYS A O 1
ATOM 1432 N N . LEU A 1 185 ? 3.094 -3.627 -12.194 1.00 92.62 185 LEU A N 1
ATOM 1433 C CA . LEU A 1 185 ? 2.028 -4.264 -12.976 1.00 92.62 185 LEU A CA 1
ATOM 1434 C C . LEU A 1 185 ? 2.002 -3.776 -14.425 1.00 92.62 185 LEU A C 1
ATOM 1436 O O . LEU A 1 185 ? 1.810 -4.575 -15.340 1.00 92.62 185 LEU A O 1
ATOM 1440 N N . PHE A 1 186 ? 2.193 -2.472 -14.640 1.00 91.56 186 PHE A N 1
ATOM 1441 C CA . PHE A 1 186 ? 2.275 -1.899 -15.978 1.00 91.56 186 PHE A CA 1
ATOM 1442 C C . PHE A 1 186 ? 3.433 -2.514 -16.772 1.00 91.56 186 PHE A C 1
ATOM 1444 O O . PHE A 1 186 ? 3.198 -3.034 -17.859 1.00 91.56 186 PHE A O 1
ATOM 1451 N N . MET A 1 187 ? 4.645 -2.542 -16.215 1.00 90.06 187 MET A N 1
ATOM 1452 C CA . MET A 1 187 ? 5.810 -3.122 -16.894 1.00 90.06 187 MET A CA 1
ATOM 1453 C C . MET A 1 187 ? 5.652 -4.622 -17.146 1.00 90.06 187 MET A C 1
ATOM 1455 O O . MET A 1 187 ? 5.926 -5.089 -18.249 1.00 90.06 187 MET A O 1
ATOM 1459 N N . HIS A 1 188 ? 5.121 -5.366 -16.169 1.00 89.88 188 HIS A N 1
ATOM 1460 C CA . HIS A 1 188 ? 4.797 -6.779 -16.350 1.00 89.88 188 HIS A CA 1
ATOM 1461 C C . HIS A 1 188 ? 3.818 -6.97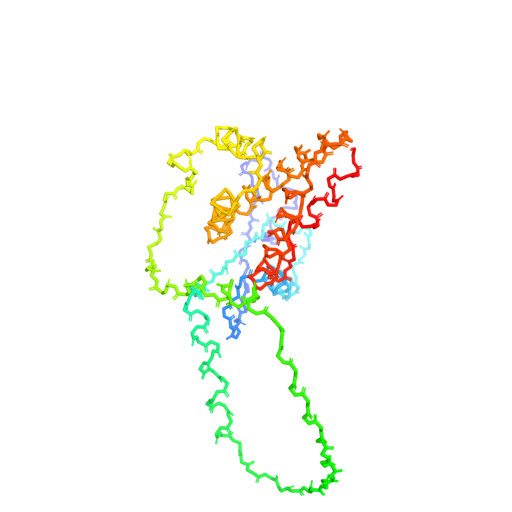7 -17.516 1.00 89.88 188 HIS A C 1
ATOM 1463 O O . HIS A 1 188 ? 4.047 -7.805 -18.388 1.00 89.88 188 HIS A O 1
ATOM 1469 N N . ARG A 1 189 ? 2.725 -6.210 -17.592 1.00 88.25 189 ARG A N 1
ATOM 1470 C CA . ARG A 1 189 ? 1.780 -6.330 -18.714 1.00 88.25 189 ARG A CA 1
ATOM 1471 C C . ARG A 1 189 ? 2.450 -6.059 -20.060 1.00 88.25 189 ARG A C 1
ATOM 1473 O O . ARG A 1 189 ? 2.198 -6.793 -21.002 1.00 88.25 189 ARG A O 1
ATOM 1480 N N . GLN A 1 190 ? 3.308 -5.048 -20.147 1.00 86.62 190 GLN A N 1
ATOM 1481 C CA . GLN A 1 190 ? 3.951 -4.655 -21.404 1.00 86.62 190 GLN A CA 1
ATOM 1482 C C . GLN A 1 190 ? 4.949 -5.707 -21.906 1.00 86.62 190 GLN A C 1
ATOM 1484 O O . GLN A 1 190 ? 4.923 -6.075 -23.081 1.00 86.62 190 GLN A O 1
ATOM 1489 N N . LEU A 1 191 ? 5.774 -6.254 -21.010 1.00 84.81 191 LEU A N 1
ATOM 1490 C CA . LEU A 1 191 ? 6.752 -7.286 -21.364 1.00 84.81 191 LEU A CA 1
ATOM 1491 C C . LEU A 1 191 ? 6.091 -8.606 -21.770 1.00 84.81 191 LEU A C 1
ATOM 1493 O O . LEU A 1 191 ? 6.509 -9.225 -22.745 1.00 84.81 191 LEU A O 1
ATOM 1497 N N . TYR A 1 192 ? 5.032 -9.004 -21.062 1.00 80.50 192 TYR A N 1
ATOM 1498 C CA . TYR A 1 192 ? 4.354 -10.280 -21.296 1.00 80.50 192 TYR A CA 1
ATOM 1499 C C . TYR A 1 192 ? 3.267 -10.209 -22.388 1.00 80.50 192 TYR A C 1
AT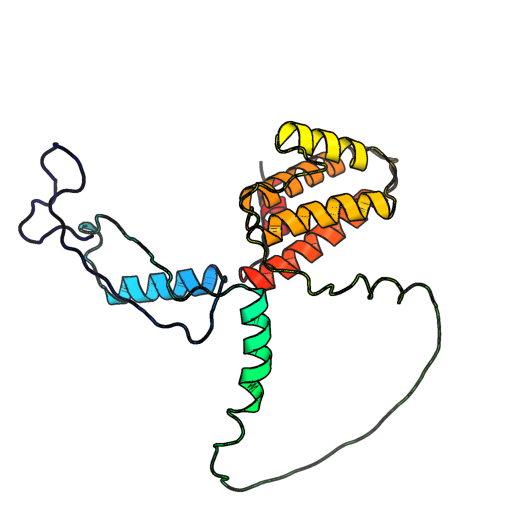OM 1501 O O . TYR A 1 192 ? 2.884 -11.245 -22.922 1.00 80.50 192 TYR A O 1
ATOM 1509 N N . ALA A 1 193 ? 2.778 -9.017 -22.761 1.00 77.25 193 ALA A N 1
ATOM 1510 C CA . ALA A 1 193 ? 1.873 -8.841 -23.907 1.00 77.25 193 ALA A CA 1
ATOM 1511 C C . ALA A 1 193 ? 2.604 -8.908 -25.258 1.00 77.25 193 ALA A C 1
ATOM 1513 O O . ALA A 1 193 ? 2.012 -9.290 -26.262 1.00 77.25 193 ALA A O 1
ATOM 1514 N N . THR A 1 194 ? 3.890 -8.551 -25.279 1.00 63.28 194 THR A N 1
ATOM 1515 C CA . THR A 1 194 ? 4.711 -8.485 -26.502 1.00 63.28 194 THR A CA 1
ATOM 1516 C C . THR A 1 194 ? 5.448 -9.805 -26.776 1.00 63.28 194 THR A C 1
ATOM 1518 O O . THR A 1 194 ? 6.198 -9.919 -27.741 1.00 63.28 194 THR A O 1
ATOM 1521 N N . THR A 1 195 ? 5.241 -10.837 -25.948 1.00 55.88 195 THR A N 1
ATOM 1522 C CA . THR A 1 195 ? 5.891 -12.152 -26.072 1.00 55.88 195 THR A CA 1
ATOM 1523 C C . THR A 1 195 ? 5.249 -13.011 -27.172 1.00 55.88 195 THR A C 1
ATOM 1525 O O . THR A 1 195 ? 4.848 -14.150 -26.954 1.00 55.88 195 THR A O 1
ATOM 1528 N N . THR A 1 196 ? 5.152 -12.479 -28.389 1.00 49.03 196 THR A N 1
ATOM 1529 C CA . THR A 1 196 ? 4.992 -13.286 -29.600 1.00 49.03 196 THR A CA 1
ATOM 1530 C C . THR A 1 196 ? 6.382 -13.526 -30.177 1.00 49.03 196 THR A C 1
ATOM 1532 O O . THR A 1 196 ? 6.904 -12.681 -30.890 1.00 49.03 196 THR A O 1
ATOM 1535 N N . VAL A 1 197 ? 6.978 -14.654 -29.777 1.00 46.59 197 VAL A N 1
ATOM 1536 C CA . VAL A 1 197 ? 8.049 -15.418 -30.447 1.00 46.59 197 VAL A CA 1
ATOM 1537 C C . VAL A 1 197 ? 9.123 -14.576 -31.166 1.00 46.59 197 VAL A C 1
ATOM 1539 O O . VAL A 1 197 ? 8.901 -14.155 -32.295 1.00 46.59 197 VAL A O 1
ATOM 1542 N N . ALA A 1 198 ? 10.306 -14.457 -30.538 1.00 48.00 198 ALA A N 1
ATOM 1543 C CA . ALA A 1 198 ? 11.595 -13.961 -31.077 1.00 48.00 198 ALA A CA 1
ATOM 1544 C C . ALA A 1 198 ? 12.154 -12.641 -30.503 1.00 48.00 198 ALA A C 1
ATOM 1546 O O . ALA A 1 198 ? 12.817 -11.910 -31.229 1.00 48.00 198 ALA A O 1
ATOM 1547 N N . ASN A 1 199 ? 11.979 -12.364 -29.205 1.00 55.06 199 ASN A N 1
ATOM 1548 C CA . ASN A 1 199 ? 12.757 -11.320 -28.526 1.00 55.06 199 ASN A CA 1
ATOM 1549 C C . ASN A 1 199 ? 13.590 -11.925 -27.391 1.00 55.06 199 ASN A C 1
ATOM 1551 O O . ASN A 1 199 ? 13.105 -12.783 -26.650 1.00 55.06 199 ASN A O 1
ATOM 1555 N N . ASP A 1 200 ? 14.841 -11.481 -27.298 1.00 61.78 200 ASP A N 1
ATOM 1556 C CA . ASP A 1 200 ? 15.787 -11.781 -26.226 1.00 61.78 200 ASP A CA 1
ATOM 1557 C C . ASP A 1 200 ? 15.117 -11.673 -24.833 1.00 61.78 200 ASP A C 1
ATOM 1559 O O . ASP A 1 200 ? 14.486 -10.655 -24.527 1.00 61.78 200 ASP A O 1
ATOM 1563 N N . PRO A 1 201 ? 15.187 -12.711 -23.976 1.00 77.25 201 PRO A N 1
ATOM 1564 C CA . PRO A 1 201 ? 14.480 -12.739 -22.696 1.00 77.25 201 PRO A CA 1
ATOM 1565 C C . PRO A 1 201 ? 15.092 -11.829 -21.619 1.00 77.25 201 PRO A C 1
ATOM 1567 O O . PRO A 1 201 ? 14.622 -11.865 -20.478 1.00 77.25 201 PRO A O 1
ATOM 1570 N N . GLY A 1 202 ? 16.115 -11.024 -21.922 1.00 86.75 202 GLY A N 1
ATOM 1571 C CA . GLY A 1 202 ? 16.876 -10.290 -20.912 1.00 86.75 202 GLY A CA 1
ATOM 1572 C C . GLY A 1 202 ? 16.013 -9.388 -20.017 1.00 86.75 202 GLY A C 1
ATOM 1573 O O . GLY A 1 202 ? 16.125 -9.462 -18.794 1.00 86.75 202 GLY A O 1
ATOM 1574 N N . TRP A 1 203 ? 15.057 -8.629 -20.574 1.00 88.81 203 TRP A N 1
ATOM 1575 C CA . TRP A 1 203 ? 14.156 -7.793 -19.764 1.00 88.81 203 TRP A CA 1
ATOM 1576 C C . TRP A 1 203 ? 13.172 -8.610 -18.924 1.00 88.81 203 TRP A C 1
ATOM 1578 O O . TRP A 1 203 ? 12.816 -8.198 -17.820 1.00 88.81 203 TRP A O 1
ATOM 1588 N N . LEU A 1 204 ? 12.733 -9.776 -19.410 1.00 88.44 204 LEU A N 1
ATOM 1589 C CA . LEU A 1 204 ? 11.889 -10.680 -18.624 1.00 88.44 204 LEU A CA 1
ATOM 1590 C C . LEU A 1 204 ? 12.657 -11.211 -17.413 1.00 88.44 204 LEU A C 1
ATOM 1592 O O . LEU A 1 204 ? 12.104 -11.260 -16.314 1.00 88.44 204 LEU A O 1
ATOM 1596 N N . PHE A 1 205 ? 13.922 -11.591 -17.600 1.00 89.25 205 PHE A N 1
ATOM 1597 C CA . PHE A 1 205 ? 14.783 -12.038 -16.510 1.00 89.25 205 PHE A CA 1
ATOM 1598 C C . PHE A 1 205 ? 15.056 -10.904 -15.515 1.00 89.25 205 PHE A C 1
ATOM 1600 O O . PHE A 1 205 ? 14.761 -11.059 -14.329 1.00 89.25 205 PHE A O 1
ATOM 1607 N N . ALA A 1 206 ? 15.515 -9.746 -16.002 1.00 91.38 206 ALA A N 1
ATOM 1608 C CA . ALA A 1 206 ? 15.818 -8.579 -15.178 1.00 91.38 206 ALA A CA 1
ATOM 1609 C C . ALA A 1 206 ? 14.607 -8.145 -14.341 1.00 91.38 206 ALA A C 1
ATOM 1611 O O . ALA A 1 206 ? 14.704 -8.013 -13.124 1.00 91.38 206 ALA A O 1
ATOM 1612 N N . MET A 1 207 ? 13.425 -8.014 -14.952 1.00 90.88 207 MET A N 1
ATOM 1613 C CA . MET A 1 207 ? 12.228 -7.601 -14.217 1.00 90.88 207 MET A CA 1
ATOM 1614 C C . MET A 1 207 ? 11.753 -8.640 -13.203 1.00 90.88 207 MET A C 1
ATOM 1616 O O . MET A 1 207 ? 11.284 -8.260 -12.133 1.00 90.88 207 MET A O 1
ATOM 1620 N N . ASN A 1 208 ? 11.872 -9.938 -13.498 1.00 91.50 208 ASN A N 1
ATOM 1621 C CA . ASN A 1 208 ? 11.566 -10.973 -12.511 1.00 91.50 208 ASN A CA 1
ATOM 1622 C C . ASN A 1 208 ? 12.502 -10.872 -11.300 1.00 91.50 208 ASN A C 1
ATOM 1624 O O . ASN A 1 208 ? 12.014 -10.871 -10.171 1.00 91.50 208 ASN A O 1
ATOM 1628 N N . PHE A 1 209 ? 13.805 -10.708 -11.536 1.00 92.81 209 PHE A N 1
ATOM 1629 C CA . PHE A 1 209 ? 14.792 -10.516 -10.477 1.00 92.81 209 PHE A CA 1
ATOM 1630 C C . PHE A 1 209 ? 14.501 -9.262 -9.634 1.00 92.81 209 PHE A C 1
ATOM 1632 O O . PHE A 1 209 ? 14.499 -9.318 -8.402 1.00 92.81 209 PHE A O 1
ATOM 1639 N N . ILE A 1 210 ? 14.174 -8.141 -10.285 1.00 94.00 210 ILE A N 1
ATOM 1640 C CA . ILE A 1 210 ? 13.798 -6.897 -9.604 1.00 94.00 210 ILE A CA 1
ATOM 1641 C C . ILE A 1 210 ? 12.536 -7.094 -8.753 1.00 94.00 210 ILE A C 1
ATOM 1643 O O . ILE A 1 210 ? 12.494 -6.648 -7.608 1.00 94.00 210 ILE A O 1
ATOM 1647 N N . PHE A 1 211 ? 11.505 -7.773 -9.267 1.00 94.69 211 PHE A N 1
ATOM 1648 C CA . PHE A 1 211 ? 10.276 -8.030 -8.509 1.00 94.69 211 PHE A CA 1
ATOM 1649 C C . PHE A 1 211 ? 10.511 -8.905 -7.282 1.00 94.69 211 PHE A C 1
ATOM 1651 O O . PHE A 1 211 ? 9.951 -8.607 -6.228 1.00 94.69 211 PHE A O 1
ATOM 1658 N N . ASP A 1 212 ? 11.348 -9.935 -7.394 1.00 92.50 212 ASP A N 1
ATOM 1659 C CA . ASP A 1 212 ? 11.694 -10.792 -6.258 1.00 92.50 212 ASP A CA 1
ATOM 1660 C C . ASP A 1 212 ? 12.481 -10.006 -5.199 1.00 92.50 212 ASP A C 1
ATOM 1662 O O . ASP A 1 212 ? 12.184 -10.100 -4.008 1.00 92.50 212 ASP A O 1
ATOM 1666 N N . SER A 1 213 ? 13.395 -9.134 -5.636 1.00 93.12 213 SER A N 1
ATOM 1667 C CA . SER A 1 213 ? 14.172 -8.252 -4.755 1.00 93.12 213 SER A CA 1
ATOM 1668 C C . SER A 1 213 ? 13.289 -7.220 -4.035 1.00 93.12 213 SER A C 1
ATOM 1670 O O . SER A 1 213 ? 13.445 -6.967 -2.835 1.00 93.12 213 SER A O 1
ATOM 1672 N N . LEU A 1 214 ? 12.318 -6.637 -4.745 1.00 93.44 214 LEU A N 1
ATOM 1673 C CA . LEU A 1 214 ? 11.324 -5.732 -4.164 1.00 93.44 214 LEU A CA 1
ATOM 1674 C C . LEU A 1 214 ? 10.424 -6.456 -3.163 1.00 93.44 214 LEU A C 1
ATOM 1676 O O . LEU A 1 214 ? 10.135 -5.896 -2.106 1.00 93.44 214 LEU A O 1
ATOM 1680 N N . ASP A 1 215 ? 9.995 -7.683 -3.460 1.00 93.44 215 ASP A N 1
ATOM 1681 C CA . ASP A 1 215 ? 9.170 -8.476 -2.549 1.00 93.44 215 ASP A CA 1
ATOM 1682 C C . ASP A 1 215 ? 9.929 -8.905 -1.301 1.00 93.44 215 ASP A C 1
ATOM 1684 O O . ASP A 1 215 ? 9.375 -8.817 -0.206 1.00 93.44 215 ASP A O 1
ATOM 1688 N N . GLU A 1 216 ? 11.202 -9.280 -1.419 1.00 89.44 216 GLU A N 1
ATOM 1689 C CA . GLU A 1 216 ? 12.052 -9.550 -0.261 1.00 89.44 216 GLU A CA 1
ATOM 1690 C C . GLU A 1 216 ? 12.149 -8.313 0.645 1.00 89.44 216 GLU A C 1
ATOM 1692 O O . GLU A 1 216 ? 11.986 -8.402 1.869 1.00 89.44 216 GLU A O 1
ATOM 1697 N N . LYS A 1 217 ? 12.351 -7.128 0.056 1.00 85.50 217 LYS A N 1
ATOM 1698 C CA . LYS A 1 217 ? 12.390 -5.875 0.816 1.00 85.50 217 LYS A CA 1
ATOM 1699 C C . LYS A 1 217 ? 11.014 -5.518 1.392 1.00 85.50 217 LYS A C 1
ATOM 1701 O O . LYS A 1 217 ? 10.948 -5.088 2.542 1.00 85.50 217 LYS A O 1
ATOM 1706 N N . CYS A 1 218 ? 9.917 -5.761 0.672 1.00 85.12 218 CYS A N 1
ATOM 1707 C CA . CYS A 1 218 ? 8.554 -5.595 1.187 1.00 85.12 218 CYS A CA 1
ATOM 1708 C C . CYS A 1 218 ? 8.261 -6.546 2.354 1.00 85.12 218 CYS A C 1
ATOM 1710 O O . CYS A 1 218 ? 7.646 -6.124 3.326 1.00 85.12 218 CYS A O 1
ATOM 1712 N N . CYS A 1 219 ? 8.744 -7.789 2.323 1.00 83.25 219 CYS A N 1
ATOM 1713 C CA . CYS A 1 219 ? 8.649 -8.711 3.454 1.00 83.25 219 CYS A CA 1
ATOM 1714 C C . CYS A 1 219 ? 9.368 -8.153 4.686 1.00 83.25 219 CYS A C 1
ATOM 1716 O O . CYS A 1 219 ? 8.806 -8.166 5.779 1.00 83.25 219 CYS A O 1
ATOM 1718 N N . LYS A 1 220 ? 10.581 -7.614 4.510 1.00 78.25 220 LYS A N 1
ATOM 1719 C CA . LYS A 1 220 ? 11.362 -7.007 5.601 1.00 78.25 220 LYS A CA 1
ATOM 1720 C C . LYS A 1 220 ? 10.697 -5.747 6.168 1.00 78.25 220 LYS A C 1
ATOM 1722 O O . LYS A 1 220 ? 10.698 -5.560 7.379 1.00 78.25 220 LYS A O 1
ATOM 1727 N N . LEU A 1 221 ? 10.130 -4.896 5.310 1.00 75.94 221 LEU A N 1
ATOM 1728 C CA . LEU A 1 221 ? 9.493 -3.639 5.716 1.00 75.94 221 LEU A CA 1
ATOM 1729 C C . LEU A 1 221 ? 8.059 -3.862 6.229 1.00 75.94 221 LEU A C 1
ATOM 1731 O O . LEU A 1 221 ? 7.719 -3.529 7.357 1.00 75.94 221 LEU A O 1
ATOM 1735 N N . TYR A 1 222 ? 7.201 -4.474 5.424 1.00 79.38 222 TYR A N 1
ATOM 1736 C CA . TYR A 1 222 ? 5.758 -4.549 5.662 1.00 79.38 222 TYR A CA 1
ATOM 1737 C C . TYR A 1 222 ? 5.278 -5.904 6.192 1.00 79.38 222 TYR A C 1
ATOM 1739 O O . TYR A 1 222 ? 4.096 -6.048 6.514 1.00 79.38 222 TYR A O 1
ATOM 1747 N N . GLY A 1 223 ? 6.167 -6.894 6.311 1.00 76.69 223 GLY A N 1
ATOM 1748 C CA . GLY A 1 223 ? 5.832 -8.242 6.779 1.00 76.69 223 GLY A CA 1
ATOM 1749 C C . GLY A 1 223 ? 5.177 -9.135 5.722 1.00 76.69 223 GLY A C 1
ATOM 1750 O O . GLY A 1 223 ? 4.741 -10.234 6.052 1.00 76.69 223 GLY A O 1
ATOM 1751 N N . ALA A 1 224 ? 5.072 -8.683 4.469 1.00 83.12 224 ALA A N 1
ATOM 1752 C CA . ALA A 1 224 ? 4.484 -9.456 3.378 1.00 83.12 224 ALA A CA 1
ATOM 1753 C C . ALA A 1 224 ? 5.009 -9.011 1.999 1.00 83.12 224 ALA A C 1
ATOM 1755 O O . ALA A 1 224 ? 5.324 -7.830 1.817 1.00 83.12 224 ALA A O 1
ATOM 1756 N N . PRO A 1 225 ? 5.044 -9.920 1.005 1.00 90.19 225 PRO A N 1
ATOM 1757 C CA . PRO A 1 225 ? 5.317 -9.553 -0.378 1.00 90.19 225 PRO A CA 1
ATOM 1758 C C . PRO A 1 225 ? 4.133 -8.769 -0.949 1.00 90.19 225 PRO A C 1
ATOM 1760 O O . PRO A 1 225 ? 2.985 -8.932 -0.528 1.00 90.19 225 PRO A O 1
ATOM 1763 N N . SER A 1 226 ? 4.403 -7.907 -1.919 1.00 89.56 226 SER A N 1
ATOM 1764 C CA . SER A 1 226 ? 3.433 -6.949 -2.453 1.00 89.56 226 SER A CA 1
ATOM 1765 C C . SER A 1 226 ? 3.297 -7.019 -3.974 1.00 89.56 226 SER A C 1
ATOM 1767 O O . SER A 1 226 ? 2.189 -6.897 -4.496 1.00 89.56 226 SER A O 1
ATOM 1769 N N . ILE A 1 227 ? 4.390 -7.280 -4.689 1.00 93.19 227 ILE A N 1
ATOM 1770 C CA . ILE A 1 227 ? 4.479 -7.257 -6.147 1.00 93.19 227 ILE A CA 1
ATOM 1771 C C . ILE A 1 227 ? 3.976 -8.569 -6.757 1.00 93.19 227 ILE A C 1
ATOM 1773 O O . ILE A 1 227 ? 2.996 -8.549 -7.508 1.00 93.19 227 ILE A O 1
ATOM 1777 N N . ARG A 1 228 ? 4.568 -9.726 -6.422 1.00 91.94 228 ARG A N 1
ATOM 1778 C CA . ARG A 1 228 ? 4.152 -11.034 -6.966 1.00 91.94 228 ARG A CA 1
ATOM 1779 C C . ARG A 1 228 ? 2.682 -11.352 -6.680 1.00 91.94 228 ARG A C 1
ATOM 1781 O O . ARG A 1 228 ? 1.980 -11.725 -7.626 1.00 91.94 228 ARG A O 1
ATOM 1788 N N . PRO A 1 229 ? 2.152 -11.144 -5.456 1.00 91.31 229 PRO A N 1
ATOM 1789 C CA . PRO A 1 229 ? 0.729 -11.347 -5.198 1.00 91.31 229 PRO A CA 1
ATOM 1790 C C . PRO A 1 229 ? -0.164 -10.433 -6.043 1.00 91.31 229 PRO A C 1
ATOM 1792 O O . PRO A 1 229 ? -1.231 -10.856 -6.486 1.00 91.31 229 PRO A O 1
ATOM 1795 N N . ALA A 1 230 ? 0.254 -9.186 -6.291 1.00 89.25 230 ALA A N 1
ATOM 1796 C CA . ALA A 1 230 ? -0.501 -8.268 -7.136 1.00 89.25 230 ALA A CA 1
ATOM 1797 C C . ALA A 1 230 ? -0.529 -8.725 -8.601 1.00 89.25 230 ALA A C 1
ATOM 1799 O O . ALA A 1 230 ? -1.581 -8.650 -9.231 1.00 89.25 230 ALA A O 1
ATOM 1800 N N . ILE A 1 231 ? 0.589 -9.235 -9.128 1.00 89.00 231 ILE A N 1
ATOM 1801 C CA . ILE A 1 231 ? 0.668 -9.785 -10.490 1.00 89.00 231 ILE A CA 1
ATOM 1802 C C . ILE A 1 231 ? -0.275 -10.983 -10.650 1.00 89.00 231 ILE A C 1
ATOM 1804 O O . ILE A 1 231 ? -1.007 -11.046 -11.637 1.00 89.00 231 ILE A O 1
ATOM 1808 N N . LEU A 1 232 ? -0.290 -11.911 -9.686 1.00 87.00 232 LEU A N 1
ATOM 1809 C CA . LEU A 1 232 ? -1.144 -13.105 -9.730 1.00 87.00 232 LEU A CA 1
ATOM 1810 C C . LEU A 1 232 ? -2.633 -12.747 -9.753 1.00 87.00 232 LEU A C 1
ATOM 1812 O O . LEU A 1 232 ? -3.348 -13.207 -10.639 1.00 87.00 232 LEU A O 1
ATOM 1816 N N . ARG A 1 233 ? -3.071 -11.837 -8.872 1.00 84.19 233 ARG A N 1
ATOM 1817 C CA . ARG A 1 233 ? -4.457 -11.324 -8.849 1.00 84.19 233 ARG A CA 1
ATOM 1818 C C . ARG A 1 233 ? -4.878 -10.637 -10.152 1.00 84.19 233 ARG A C 1
ATOM 1820 O O . ARG A 1 233 ? -6.062 -10.460 -10.408 1.00 84.19 233 ARG A O 1
ATOM 1827 N N . CYS A 1 234 ? -3.916 -10.200 -10.960 1.00 73.81 234 CYS A N 1
ATOM 1828 C CA . CYS A 1 234 ? -4.164 -9.491 -12.208 1.00 73.81 234 CYS A CA 1
ATOM 1829 C C . CYS A 1 234 ? -4.413 -10.425 -13.403 1.00 73.81 234 CYS A C 1
ATOM 1831 O O . CYS A 1 234 ? -4.911 -9.958 -14.422 1.00 73.81 234 CYS A O 1
ATOM 1833 N N . LYS A 1 235 ? -4.054 -11.713 -13.299 1.00 59.16 235 LYS A N 1
ATOM 1834 C CA . LYS A 1 235 ? -4.250 -12.718 -14.361 1.00 59.16 235 LYS A CA 1
ATOM 1835 C C . LYS A 1 235 ? -5.643 -13.364 -14.343 1.00 59.16 235 LYS A C 1
ATOM 1837 O O . LYS A 1 235 ? -5.959 -14.109 -15.260 1.00 59.16 235 LYS A O 1
ATOM 1842 N N . GLU A 1 236 ? -6.448 -13.099 -13.315 1.00 45.31 236 GLU A N 1
ATOM 1843 C CA . GLU A 1 236 ? -7.762 -13.728 -13.095 1.00 45.31 236 GLU A CA 1
ATOM 1844 C C . GLU A 1 236 ? -8.952 -12.964 -13.720 1.00 45.31 236 GLU A C 1
ATOM 1846 O O . GLU A 1 236 ? -10.095 -13.267 -13.389 1.00 45.31 236 GLU A O 1
ATOM 1851 N N . TYR A 1 237 ? -8.716 -12.004 -14.627 1.00 36.66 237 TYR A N 1
ATOM 1852 C CA . TYR A 1 237 ? -9.772 -11.240 -15.317 1.00 36.66 237 TYR A CA 1
ATOM 1853 C C . TYR A 1 237 ? -9.594 -11.230 -16.832 1.00 36.66 237 TYR A C 1
ATOM 1855 O O . TYR A 1 237 ? -8.465 -10.928 -17.284 1.00 36.66 237 TYR A O 1
#

Sequence (237 aa):
MIRSPDAPVETPKYLGHGECDAQSKSASLDQATCSAQVIADVALKLFTRLGPVIADVRGIGVQCGRLVILSDAERKSAKSESINKIFCPHGNKNEQKMHKAGHKQEIAESVYGMEFMLLKERELPAVFISESPTFFGERDMMRVKNEMLRYLRNEPNEDAVDVVTDFLFQLLRDGCHSTLISTCLFMHRQLYATTTVANDPGWLFAMNFIFDSLDEKCCKLYGAPSIRPAILRCKEY

Foldseek 3Di:
DFADPPWDLDHDPDDDQTDDDDDDDDDDDPAAAQAPVVLVVRLVVRVVVSVGDPSGDRDDDDDDDPHDQPVVRVVVVVVVVPPVVPPDPDDDDDDDDDDDDDDDDDDDDDDPPPVVPPPDPDPDDPDPPPDDQDLVNDDPLVVVLVVLVVLVVDPDDPVSLVSVLVSLVVCVSNVVQVSSQVSLLSLVCVNVVPPPDDDDCRVVVSSVVSLVVQQVVCCVHHVGGRRVVSNVVVVPD

Radius of gyration: 26.09 Å; chains: 1; bounding box: 72×51×69 Å

pLDDT: mean 71.72, std 23.0, range [22.92, 95.06]